Protein AF-A0A1U7GJ09-F1 (afdb_monomer_lite)

Sequence (192 aa):
MSGFSIAKMRSLFRSGDAGAVDRIFQGLKTQYYEWPTTPLDARAIVERAVMQGVPFGDLETETHLHHRVACAFAQDGQEWLYTEADFYRADSLEVDLWRKVRKHGRPETRAFFRGLIEGVPLFGQGFPEEGEVYAAVPLTKLQFFQPGLIELRDLLAHRSGEEDPTARYASEFCGWVDEIIDAGLDLWYTTG

pLDDT: mean 80.57, std 10.6, range [48.19, 96.38]

Structure (mmCIF, N/CA/C/O backbone):
data_AF-A0A1U7GJ09-F1
#
_entry.id   AF-A0A1U7GJ09-F1
#
loop_
_atom_site.group_PDB
_atom_site.id
_atom_site.type_symbol
_atom_site.label_atom_id
_atom_site.label_alt_id
_atom_site.label_comp_id
_atom_site.label_asym_id
_atom_site.label_entity_id
_atom_site.label_seq_id
_atom_site.pdbx_PDB_ins_code
_atom_site.Cartn_x
_atom_site.Cartn_y
_atom_site.Cartn_z
_atom_site.occupancy
_atom_site.B_iso_or_equiv
_atom_site.auth_seq_id
_atom_site.auth_comp_id
_atom_site.auth_asym_id
_atom_site.auth_atom_id
_atom_site.pdbx_PDB_model_num
ATOM 1 N N . MET A 1 1 ? 8.054 -5.154 4.512 1.00 56.66 1 MET A N 1
ATOM 2 C CA . MET A 1 1 ? 6.820 -5.994 4.478 1.00 56.66 1 MET A CA 1
ATOM 3 C C . MET A 1 1 ? 6.045 -5.640 3.222 1.00 56.66 1 MET A C 1
ATOM 5 O O . MET A 1 1 ? 5.872 -4.453 2.992 1.00 56.66 1 MET A O 1
ATOM 9 N N . SER A 1 2 ? 5.600 -6.613 2.426 1.00 61.53 2 SER A N 1
ATOM 10 C CA . SER A 1 2 ? 5.127 -6.322 1.056 1.00 61.53 2 SER A CA 1
ATOM 11 C C . SER A 1 2 ? 3.910 -7.102 0.574 1.00 61.53 2 SER A C 1
ATOM 13 O O . SER A 1 2 ? 3.327 -6.687 -0.423 1.00 61.53 2 SER A O 1
ATOM 15 N N . GLY A 1 3 ? 3.519 -8.192 1.242 1.00 65.25 3 GLY A N 1
ATOM 16 C CA . GLY A 1 3 ? 2.389 -9.025 0.819 1.00 65.25 3 GLY A CA 1
ATOM 17 C C . GLY A 1 3 ? 1.402 -9.305 1.947 1.00 65.25 3 GLY A C 1
ATOM 18 O O . GLY A 1 3 ? 1.793 -9.856 2.977 1.00 65.25 3 GLY A O 1
ATOM 19 N N . PHE A 1 4 ? 0.133 -8.952 1.731 1.00 76.56 4 PHE A N 1
ATOM 20 C CA . PHE A 1 4 ? -1.028 -9.369 2.533 1.00 76.56 4 PHE A CA 1
ATOM 21 C C . PHE A 1 4 ? -2.309 -9.261 1.678 1.00 76.56 4 PHE A C 1
ATOM 23 O O . PHE A 1 4 ? -2.247 -8.909 0.503 1.00 76.56 4 PHE A O 1
ATOM 30 N N . SER A 1 5 ? -3.479 -9.556 2.250 1.00 82.94 5 SER A N 1
ATOM 31 C CA . SER A 1 5 ? -4.771 -9.398 1.576 1.00 82.94 5 SER A CA 1
ATOM 32 C C . SER A 1 5 ? -5.445 -8.053 1.897 1.00 82.94 5 SER A C 1
ATOM 34 O O . SER A 1 5 ? -5.996 -7.843 2.986 1.00 82.94 5 SER A O 1
ATOM 36 N N . ILE A 1 6 ? -5.511 -7.159 0.907 1.00 83.19 6 ILE A N 1
ATOM 37 C CA . ILE A 1 6 ? -6.317 -5.928 0.914 1.00 83.19 6 ILE A CA 1
ATOM 38 C C . ILE A 1 6 ? -7.781 -6.264 1.182 1.00 83.19 6 ILE A C 1
ATOM 40 O O . ILE A 1 6 ? -8.449 -5.544 1.920 1.00 83.19 6 ILE A O 1
ATOM 44 N N . ALA A 1 7 ? -8.300 -7.346 0.596 1.00 85.12 7 ALA A N 1
ATOM 45 C CA . ALA A 1 7 ? -9.684 -7.761 0.811 1.00 85.12 7 ALA A CA 1
ATOM 46 C C . ALA A 1 7 ? -9.947 -8.072 2.292 1.00 85.12 7 ALA A C 1
ATOM 48 O O . ALA A 1 7 ? -10.940 -7.606 2.851 1.00 85.12 7 ALA A O 1
ATOM 49 N N . LYS A 1 8 ? -9.026 -8.787 2.948 1.00 87.50 8 LYS A N 1
ATOM 50 C CA . LYS A 1 8 ? -9.110 -9.084 4.380 1.00 87.50 8 LYS A CA 1
ATOM 51 C C . LYS A 1 8 ? -8.977 -7.833 5.240 1.00 87.50 8 LYS A C 1
ATOM 53 O O . LYS A 1 8 ? -9.796 -7.628 6.129 1.00 87.50 8 LYS A O 1
ATOM 58 N N . MET A 1 9 ? -8.025 -6.959 4.930 1.00 88.69 9 MET A N 1
ATOM 59 C CA . MET A 1 9 ? -7.884 -5.672 5.611 1.00 88.69 9 MET A CA 1
ATOM 60 C C . MET A 1 9 ? -9.168 -4.836 5.498 1.00 88.69 9 MET A C 1
ATOM 62 O O . MET A 1 9 ? -9.713 -4.386 6.500 1.00 88.69 9 MET A O 1
ATOM 66 N N . ARG A 1 10 ? -9.708 -4.689 4.282 1.00 88.56 10 ARG A N 1
ATOM 67 C CA . ARG A 1 10 ? -10.951 -3.947 4.028 1.00 88.56 10 ARG A CA 1
ATOM 68 C C . ARG A 1 10 ? -12.170 -4.578 4.685 1.00 88.56 10 ARG A C 1
ATOM 70 O O . ARG A 1 10 ? -13.091 -3.847 5.029 1.00 88.56 10 ARG A O 1
ATOM 77 N N . SER A 1 11 ? -12.171 -5.897 4.886 1.00 91.88 11 SER A N 1
ATOM 78 C CA . SER A 1 11 ? -13.254 -6.599 5.584 1.00 91.88 11 SER A CA 1
ATOM 79 C C . SER A 1 11 ? -13.418 -6.149 7.038 1.00 91.88 11 SER A C 1
ATOM 81 O O . SER A 1 11 ? -14.506 -6.283 7.587 1.00 91.88 11 SER A O 1
ATOM 83 N N . LEU A 1 12 ? -12.370 -5.576 7.644 1.00 93.06 12 LEU A N 1
ATOM 84 C CA . LEU A 1 12 ? -12.411 -5.037 9.003 1.00 93.06 12 LEU A CA 1
ATOM 85 C C . LEU A 1 12 ? -13.082 -3.662 9.059 1.00 93.06 12 LEU A C 1
ATOM 87 O O . LEU A 1 12 ? -13.636 -3.292 10.097 1.00 93.06 12 LEU A O 1
ATOM 91 N N . PHE A 1 13 ? -13.063 -2.903 7.963 1.00 94.00 13 PHE A N 1
ATOM 92 C CA . PHE A 1 13 ? -13.650 -1.571 7.925 1.00 94.00 13 PHE A CA 1
ATOM 93 C C . PHE A 1 13 ? -15.169 -1.647 7.938 1.00 94.00 13 PHE A C 1
ATOM 95 O O . PHE A 1 13 ? -15.776 -2.359 7.140 1.00 94.00 13 PHE A O 1
ATOM 102 N N . ARG A 1 14 ? -15.786 -0.885 8.847 1.00 95.50 14 ARG A N 1
ATOM 103 C CA . ARG A 1 14 ? -17.236 -0.921 9.097 1.00 95.50 14 ARG A CA 1
ATOM 104 C C . ARG A 1 14 ? -17.766 -2.321 9.473 1.00 95.50 14 ARG A C 1
ATOM 106 O O . ARG A 1 14 ? -18.951 -2.596 9.301 1.00 95.50 14 ARG A O 1
ATOM 113 N N . SER A 1 15 ? -16.910 -3.210 9.978 1.00 95.31 15 SER A N 1
ATOM 114 C CA . SER A 1 15 ? -17.302 -4.558 10.415 1.00 95.31 15 SER A CA 1
ATOM 115 C C . SER A 1 15 ? -18.022 -4.569 11.765 1.00 95.31 15 SER A C 1
ATOM 117 O O . SER A 1 15 ? -18.784 -5.491 12.047 1.00 95.31 15 SER A O 1
ATOM 119 N N . GLY A 1 16 ? -17.772 -3.563 12.611 1.00 93.75 16 GLY A N 1
ATOM 120 C CA . GLY A 1 16 ? -18.233 -3.553 13.999 1.00 93.75 16 GLY A CA 1
ATOM 121 C C . GLY A 1 16 ? -17.514 -4.553 14.919 1.00 93.75 16 GLY A C 1
ATOM 122 O O . GLY A 1 16 ? -17.957 -4.746 16.051 1.00 93.75 16 GLY A O 1
ATOM 123 N N . ASP A 1 17 ? -16.422 -5.191 14.474 1.00 94.88 17 ASP A N 1
ATOM 124 C CA . ASP A 1 17 ? -15.654 -6.144 15.286 1.00 94.88 17 ASP A CA 1
ATOM 125 C C . ASP A 1 17 ? -14.859 -5.421 16.389 1.00 94.88 17 ASP A C 1
ATOM 127 O O . ASP A 1 17 ? -13.702 -5.034 16.220 1.00 94.88 17 ASP A O 1
ATOM 131 N N . ALA A 1 18 ? -15.476 -5.262 17.562 1.00 93.00 18 ALA A N 1
ATOM 132 C CA . ALA A 1 18 ? -14.814 -4.682 18.731 1.00 93.00 18 ALA A CA 1
ATOM 133 C C . ALA A 1 18 ? -13.571 -5.487 19.167 1.00 93.00 18 ALA A C 1
ATOM 135 O O . ALA A 1 18 ? -12.621 -4.920 19.702 1.00 93.00 18 ALA A O 1
ATOM 136 N N . GLY A 1 19 ? -13.541 -6.797 18.898 1.00 94.19 19 GLY A N 1
ATOM 137 C CA . GLY A 1 19 ? -12.375 -7.632 19.163 1.00 94.19 19 GLY A CA 1
ATOM 138 C C . GLY A 1 19 ? -11.200 -7.296 18.244 1.00 94.19 19 GLY A C 1
ATOM 139 O O . GLY A 1 19 ? -10.058 -7.312 18.699 1.00 94.19 19 GLY A O 1
ATOM 140 N N . ALA A 1 20 ? -11.457 -6.952 16.977 1.00 93.00 20 ALA A N 1
ATOM 141 C CA . ALA A 1 20 ? -10.418 -6.482 16.057 1.00 93.00 20 ALA A CA 1
ATOM 142 C C . ALA A 1 20 ? -9.774 -5.187 16.548 1.00 93.00 20 ALA A C 1
ATOM 144 O O . ALA A 1 20 ? -8.552 -5.068 16.503 1.00 93.00 20 ALA A O 1
ATOM 145 N N . VAL A 1 21 ? -10.571 -4.256 17.086 1.00 93.69 21 VAL A N 1
ATOM 146 C CA . VAL A 1 21 ? -10.046 -3.020 17.685 1.00 93.69 21 VAL A CA 1
ATOM 147 C C . VAL A 1 21 ? -8.999 -3.339 18.745 1.00 93.69 21 VAL A C 1
ATOM 149 O O . VAL A 1 21 ? -7.888 -2.809 18.694 1.00 93.69 21 VAL A O 1
ATOM 152 N N . ASP A 1 22 ? -9.333 -4.214 19.695 1.00 92.44 22 ASP A N 1
ATOM 153 C CA . ASP A 1 22 ? -8.420 -4.545 20.782 1.00 92.44 22 ASP A CA 1
ATOM 154 C C . ASP A 1 22 ? -7.181 -5.293 20.279 1.00 92.44 22 ASP A C 1
ATOM 156 O O . ASP A 1 22 ? -6.072 -4.940 20.675 1.00 92.44 22 ASP A O 1
ATOM 160 N N . ARG A 1 23 ? -7.326 -6.271 19.373 1.00 91.75 23 ARG A N 1
ATOM 161 C CA . ARG A 1 23 ? -6.176 -7.009 18.813 1.00 91.75 23 ARG A CA 1
ATOM 162 C C . ARG A 1 23 ? -5.198 -6.088 18.085 1.00 91.75 23 ARG A C 1
ATOM 164 O O . ARG A 1 23 ? -4.006 -6.101 18.391 1.00 91.75 23 ARG A O 1
ATOM 171 N N . ILE A 1 24 ? -5.707 -5.251 17.182 1.00 91.06 24 ILE A N 1
ATOM 172 C CA . ILE A 1 24 ? -4.904 -4.315 16.383 1.00 91.06 24 ILE A CA 1
ATOM 173 C C . ILE A 1 24 ? -4.231 -3.288 17.290 1.00 91.06 24 ILE A C 1
ATOM 175 O O . ILE A 1 24 ? -3.037 -3.018 17.158 1.00 91.06 24 ILE A O 1
ATOM 179 N N . PHE A 1 25 ? -4.972 -2.740 18.256 1.00 88.81 25 PHE A N 1
ATOM 180 C CA . PHE A 1 25 ? -4.427 -1.759 19.185 1.00 88.81 25 PHE A CA 1
ATOM 181 C C . PHE A 1 25 ? -3.329 -2.337 20.085 1.00 88.81 25 PHE A C 1
ATOM 183 O O . PHE A 1 25 ? -2.328 -1.667 20.347 1.00 88.81 25 PHE A O 1
ATOM 190 N N . GLN A 1 26 ? -3.478 -3.580 20.549 1.00 86.25 26 GLN A N 1
ATOM 191 C CA . GLN A 1 26 ? -2.410 -4.246 21.296 1.00 86.25 26 GLN A CA 1
ATOM 192 C C . GLN A 1 26 ? -1.191 -4.520 20.410 1.00 86.25 26 GLN A C 1
ATOM 194 O O . GLN A 1 26 ? -0.072 -4.253 20.842 1.00 86.25 26 GLN A O 1
ATOM 199 N N . GLY A 1 27 ? -1.389 -4.947 19.157 1.00 83.44 27 GLY A N 1
ATOM 200 C CA . GLY A 1 27 ? -0.302 -5.098 18.182 1.00 83.44 27 GLY A CA 1
ATOM 201 C C . GLY A 1 27 ? 0.506 -3.808 18.000 1.00 83.44 27 GLY A C 1
ATOM 202 O O . GLY A 1 27 ? 1.732 -3.820 18.117 1.00 83.44 27 GLY A O 1
ATOM 203 N N . LEU A 1 28 ? -0.186 -2.675 17.838 1.00 82.88 28 LEU A N 1
ATOM 204 C CA . LEU A 1 28 ? 0.421 -1.342 17.745 1.00 82.88 28 LEU A CA 1
ATOM 205 C C . LEU A 1 28 ? 1.269 -0.976 18.973 1.00 82.88 28 LEU A C 1
ATOM 207 O O . LEU A 1 28 ? 2.346 -0.396 18.826 1.00 82.88 28 LEU A O 1
ATOM 211 N N . LYS A 1 29 ? 0.809 -1.319 20.183 1.00 80.06 29 LYS A N 1
ATOM 212 C CA . LYS A 1 29 ? 1.562 -1.082 21.426 1.00 80.06 29 LYS A CA 1
ATOM 213 C C . LYS A 1 29 ? 2.829 -1.924 21.523 1.00 80.06 29 LYS A C 1
ATOM 215 O O . LYS A 1 29 ? 3.823 -1.453 22.062 1.00 80.06 29 LYS A O 1
ATOM 220 N N . THR A 1 30 ? 2.782 -3.170 21.061 1.00 74.75 30 THR A N 1
ATOM 221 C CA . THR A 1 30 ? 3.909 -4.103 21.182 1.00 74.75 30 THR A CA 1
ATOM 222 C C . THR A 1 30 ? 4.993 -3.843 20.138 1.00 74.75 30 THR A C 1
ATOM 224 O O . THR A 1 30 ? 6.172 -3.964 20.453 1.00 74.75 30 THR A O 1
ATOM 227 N N . GLN A 1 31 ? 4.617 -3.484 18.909 1.00 68.00 31 GLN A N 1
ATOM 228 C CA . GLN A 1 31 ? 5.566 -3.351 17.797 1.00 68.00 31 GLN A CA 1
ATOM 229 C C . GLN A 1 31 ? 6.269 -1.993 17.727 1.00 68.00 31 GLN A C 1
ATOM 231 O O . GLN A 1 31 ? 7.401 -1.908 17.260 1.00 68.00 31 GLN A O 1
ATOM 236 N N . TYR A 1 32 ? 5.627 -0.927 18.195 1.00 66.12 32 TYR A N 1
ATOM 237 C CA . TYR A 1 32 ? 6.163 0.426 18.092 1.00 66.12 32 TYR A CA 1
ATOM 238 C C . TYR A 1 32 ? 6.503 0.914 19.502 1.00 66.12 32 TYR A C 1
ATOM 240 O O . TYR A 1 32 ? 5.666 1.493 20.179 1.00 66.12 32 TYR A O 1
ATOM 248 N N . TYR A 1 33 ? 7.722 0.630 19.970 1.00 48.19 33 TYR A N 1
ATOM 249 C CA . TYR A 1 33 ? 8.162 0.874 21.356 1.00 48.19 33 TYR A CA 1
ATOM 250 C C . TYR A 1 33 ? 8.345 2.371 21.698 1.00 48.19 33 TYR A C 1
ATOM 252 O O . TYR A 1 33 ? 8.377 2.749 22.866 1.00 48.19 33 TYR A O 1
ATOM 260 N N . GLU A 1 34 ? 8.398 3.247 20.691 1.00 53.50 34 GLU A N 1
ATOM 261 C CA . GLU A 1 34 ? 8.616 4.690 20.851 1.00 53.50 34 GLU A CA 1
ATOM 262 C C . GLU A 1 34 ? 7.445 5.477 20.246 1.00 53.50 34 GLU A C 1
ATOM 264 O O . GLU A 1 34 ? 7.439 5.857 19.072 1.00 53.50 34 GLU A O 1
ATOM 269 N N . TRP A 1 35 ? 6.395 5.676 21.044 1.00 55.78 35 TRP A N 1
ATOM 270 C CA . TRP A 1 35 ? 5.296 6.586 20.712 1.00 55.78 35 TRP A CA 1
ATOM 271 C C . TRP A 1 35 ? 5.560 7.949 21.336 1.00 55.78 35 TRP A C 1
ATOM 273 O O . TRP A 1 35 ? 5.596 8.042 22.566 1.00 55.78 35 TRP A O 1
ATOM 283 N N . PRO A 1 36 ? 5.617 9.034 20.552 1.00 49.53 36 PRO A N 1
ATOM 284 C CA . PRO A 1 36 ? 5.339 10.341 21.096 1.00 49.53 36 PRO A CA 1
ATOM 285 C C . PRO A 1 36 ? 3.817 10.471 21.290 1.00 49.53 36 PRO A C 1
ATOM 287 O O . PRO A 1 36 ? 3.026 10.475 20.353 1.00 49.53 36 PRO A O 1
ATOM 290 N N . THR A 1 37 ? 3.429 10.585 22.557 1.00 50.09 37 THR A N 1
ATOM 291 C CA . THR A 1 37 ? 2.353 11.450 23.073 1.00 50.09 37 THR A CA 1
ATOM 292 C C . THR A 1 37 ? 0.856 11.171 22.926 1.00 50.09 37 THR A C 1
ATOM 294 O O . THR A 1 37 ? 0.158 11.947 23.559 1.00 50.09 37 THR A O 1
ATOM 297 N N . THR A 1 38 ? 0.332 10.081 22.340 1.00 56.62 38 THR A N 1
ATOM 298 C CA . THR A 1 38 ? -1.029 9.585 22.729 1.00 56.62 38 THR A CA 1
ATOM 299 C C . THR A 1 38 ? -1.416 8.242 22.084 1.00 56.62 38 THR A C 1
ATOM 301 O O . THR A 1 38 ? -2.013 8.202 21.011 1.00 56.62 38 THR A O 1
ATOM 304 N N . PRO A 1 39 ? -1.208 7.098 22.765 1.00 61.38 39 PRO A N 1
ATOM 305 C CA . PRO A 1 39 ? -1.783 5.806 22.359 1.00 61.38 39 PRO A CA 1
ATOM 306 C C . PRO A 1 39 ? -3.308 5.843 22.150 1.00 61.38 39 PRO A C 1
ATOM 308 O O . PRO A 1 39 ? -3.861 5.036 21.411 1.00 61.38 39 PRO A O 1
ATOM 311 N N . LEU A 1 40 ? -4.000 6.785 22.795 1.00 62.84 40 LEU A N 1
ATOM 312 C CA . LEU A 1 40 ? -5.444 6.968 22.659 1.00 62.84 40 LEU A CA 1
ATOM 313 C C . LEU A 1 40 ? -5.860 7.416 21.250 1.00 62.84 40 LEU A C 1
ATOM 315 O O . LEU A 1 40 ? -6.910 6.983 20.780 1.00 62.84 40 LEU A O 1
ATOM 319 N N . ASP A 1 41 ? -5.025 8.179 20.541 1.00 81.06 41 ASP A N 1
ATOM 320 C CA . ASP A 1 41 ? -5.403 8.733 19.236 1.00 81.06 41 ASP A CA 1
ATOM 321 C C . ASP A 1 41 ? -5.384 7.666 18.140 1.00 81.06 41 ASP A C 1
ATOM 323 O O . ASP A 1 41 ? -6.263 7.626 17.283 1.00 81.06 41 ASP A O 1
ATOM 327 N N . ALA A 1 42 ? -4.458 6.708 18.204 1.00 86.69 42 ALA A N 1
ATOM 328 C CA . ALA A 1 42 ? -4.505 5.571 17.290 1.00 86.69 42 ALA A CA 1
ATOM 329 C C . ALA A 1 42 ? -5.630 4.600 17.597 1.00 86.69 42 ALA A C 1
ATOM 331 O O . ALA A 1 42 ? -6.215 4.056 16.663 1.00 86.69 42 ALA A O 1
ATOM 332 N N . ARG A 1 43 ? -5.952 4.384 18.880 1.00 90.94 43 ARG A N 1
ATOM 333 C CA . ARG A 1 43 ? -7.136 3.595 19.223 1.00 90.94 43 ARG A CA 1
ATOM 334 C C . ARG A 1 43 ? -8.378 4.238 18.613 1.00 90.94 43 ARG A C 1
ATOM 336 O O . ARG A 1 43 ? -9.164 3.522 18.008 1.00 90.94 43 ARG A O 1
ATOM 343 N N . ALA A 1 44 ? -8.498 5.565 18.679 1.00 91.56 44 ALA A N 1
ATOM 344 C CA . ALA A 1 44 ? -9.591 6.291 18.042 1.00 91.56 44 ALA A CA 1
ATOM 345 C C . ALA A 1 44 ? -9.611 6.102 16.513 1.00 91.56 44 ALA A C 1
ATOM 347 O O . ALA A 1 44 ? -10.678 5.863 15.957 1.00 91.56 44 ALA A O 1
ATOM 348 N N . ILE A 1 45 ? -8.459 6.131 15.829 1.00 92.81 45 ILE A N 1
ATOM 349 C CA . ILE A 1 45 ? -8.379 5.850 14.380 1.00 92.81 45 ILE A CA 1
ATOM 350 C C . ILE A 1 45 ? -8.831 4.414 14.071 1.00 92.81 45 ILE A C 1
ATOM 352 O O . ILE A 1 45 ? -9.641 4.208 13.165 1.00 92.81 45 ILE A O 1
ATOM 356 N N . VAL A 1 46 ? -8.350 3.421 14.828 1.00 94.44 46 VAL A N 1
ATOM 357 C CA . VAL A 1 46 ? -8.722 2.005 14.655 1.00 94.44 46 VAL A CA 1
ATOM 358 C C . VAL A 1 46 ? -10.217 1.807 14.898 1.00 94.44 46 VAL A C 1
ATOM 360 O O . VAL A 1 46 ? -10.907 1.248 14.047 1.00 94.44 46 VAL A O 1
ATOM 363 N N . GLU A 1 47 ? -10.734 2.298 16.027 1.00 95.69 47 GLU A N 1
ATOM 364 C CA . GLU A 1 47 ? -12.157 2.244 16.374 1.00 95.69 47 GLU A CA 1
ATOM 365 C C . GLU A 1 47 ? -13.001 2.889 15.284 1.00 95.69 47 GLU A C 1
ATOM 367 O O . GLU A 1 47 ? -13.970 2.301 14.811 1.00 95.69 47 GLU A O 1
ATOM 372 N N . ARG A 1 48 ? -12.606 4.074 14.824 1.00 95.38 48 ARG A N 1
ATOM 373 C CA . ARG A 1 48 ? -13.323 4.781 13.774 1.00 95.38 48 ARG A CA 1
ATOM 374 C C . ARG A 1 48 ? -13.350 3.988 12.471 1.00 95.38 48 ARG A C 1
ATOM 376 O O . ARG A 1 48 ? -14.422 3.827 11.895 1.00 95.38 48 ARG A O 1
ATOM 383 N N . ALA A 1 49 ? -12.221 3.441 12.030 1.00 95.31 49 ALA A N 1
ATOM 384 C CA . ALA A 1 49 ? -12.159 2.630 10.817 1.00 95.31 49 ALA A CA 1
ATOM 385 C C . ALA A 1 49 ? -13.007 1.349 10.928 1.00 95.31 49 ALA A C 1
ATOM 387 O O . ALA A 1 49 ? -13.755 1.023 10.004 1.00 95.31 49 ALA A O 1
ATOM 388 N N . VAL A 1 50 ? -12.967 0.655 12.069 1.00 96.38 50 VAL A N 1
ATOM 389 C CA . VAL A 1 50 ? -13.750 -0.573 12.301 1.00 96.38 50 VAL A CA 1
ATOM 390 C C . VAL A 1 50 ? -15.248 -0.293 12.419 1.00 96.38 50 VAL A C 1
ATOM 392 O O . VAL A 1 50 ? -16.059 -1.070 11.916 1.00 96.38 50 VAL A O 1
ATOM 395 N N . MET A 1 51 ? -15.635 0.808 13.060 1.00 96.25 51 MET A N 1
ATOM 396 C CA . MET A 1 51 ? -17.040 1.110 13.347 1.00 96.25 51 MET A CA 1
ATOM 397 C C . MET A 1 51 ? -17.720 1.888 12.217 1.00 96.25 51 MET A C 1
ATOM 399 O O . MET A 1 51 ? -18.884 1.646 11.906 1.00 96.25 51 MET A O 1
ATOM 403 N N . GLN A 1 52 ? -17.011 2.829 11.596 1.00 94.56 52 GLN A N 1
ATOM 404 C CA . GLN A 1 52 ? -17.574 3.779 10.629 1.00 94.56 52 GLN A CA 1
ATOM 405 C C . GLN A 1 52 ? -17.113 3.494 9.195 1.00 94.56 52 GLN A C 1
ATOM 407 O O . GLN A 1 52 ? -17.845 3.787 8.249 1.00 94.56 52 GLN A O 1
ATOM 412 N N . GLY A 1 53 ? -15.950 2.863 9.034 1.00 92.88 53 GLY A N 1
ATOM 413 C CA . GLY A 1 53 ? -15.312 2.649 7.740 1.00 92.88 53 GLY A CA 1
ATOM 414 C C . GLY A 1 53 ? -14.381 3.793 7.338 1.00 92.88 53 GLY A C 1
ATOM 415 O O . GLY A 1 53 ? -14.199 4.761 8.074 1.00 92.88 53 GLY A O 1
ATOM 416 N N . VAL A 1 54 ? -13.784 3.649 6.156 1.00 92.00 54 VAL A N 1
ATOM 417 C CA . VAL A 1 54 ? -12.873 4.618 5.532 1.00 92.00 54 VAL A CA 1
ATOM 418 C C . VAL A 1 54 ? -13.320 4.887 4.083 1.00 92.00 54 VAL A C 1
ATOM 420 O O . VAL A 1 54 ? -13.958 4.008 3.490 1.00 92.00 54 VAL A O 1
ATOM 423 N N . PRO A 1 55 ? -13.010 6.055 3.490 1.00 91.75 55 PRO A N 1
ATOM 424 C CA . PRO A 1 55 ? -12.282 7.181 4.082 1.00 91.75 55 PRO A CA 1
ATOM 425 C C . PRO A 1 55 ? -13.104 7.931 5.144 1.00 91.75 55 PRO A C 1
ATOM 427 O O . PRO A 1 55 ? -14.334 7.867 5.179 1.00 91.75 55 PRO A O 1
ATOM 430 N N . PHE A 1 56 ? -12.414 8.644 6.026 1.00 92.81 56 PHE A N 1
ATOM 431 C CA . PHE A 1 56 ? -12.986 9.548 7.013 1.00 92.81 56 PHE A CA 1
ATOM 432 C C . PHE A 1 56 ? -13.373 10.866 6.335 1.00 92.81 56 PHE A C 1
ATOM 434 O O . PHE A 1 56 ? -12.521 11.603 5.851 1.00 92.81 56 PHE A O 1
ATOM 441 N N . GLY A 1 57 ? -14.671 11.175 6.294 1.00 89.44 57 GLY A N 1
ATOM 442 C CA . GLY A 1 57 ? -15.181 12.318 5.523 1.00 89.44 57 GLY A CA 1
ATOM 443 C C . GLY A 1 57 ? -14.697 13.702 5.978 1.00 89.44 57 GLY A C 1
ATOM 444 O O . GLY A 1 57 ? -14.787 14.649 5.205 1.00 89.44 57 GLY A O 1
ATOM 445 N N . ASP A 1 58 ? -14.195 13.821 7.204 1.00 91.38 58 ASP A N 1
ATOM 446 C CA . ASP A 1 58 ? -13.645 15.042 7.808 1.00 91.38 58 ASP A CA 1
ATOM 447 C C . ASP A 1 58 ? -12.106 15.079 7.814 1.00 91.38 58 ASP A C 1
ATOM 449 O O . ASP A 1 58 ? -11.527 16.051 8.294 1.00 91.38 58 ASP A O 1
ATOM 453 N N . LEU A 1 59 ? -11.437 14.033 7.316 1.00 91.38 59 LEU A N 1
ATOM 454 C CA . LEU A 1 59 ? -9.983 13.969 7.272 1.00 91.38 59 LEU A CA 1
ATOM 455 C C . LEU A 1 59 ? -9.494 14.404 5.892 1.00 91.38 59 LEU A C 1
ATOM 457 O O . LEU A 1 59 ? -9.510 13.625 4.940 1.00 91.38 59 LEU A O 1
ATOM 461 N N . GLU A 1 60 ? -9.030 15.645 5.794 1.00 89.94 60 GLU A N 1
ATOM 462 C CA . GLU A 1 60 ? -8.403 16.139 4.565 1.00 89.94 60 GLU A CA 1
ATOM 463 C C . GLU A 1 60 ? -7.102 15.382 4.287 1.00 89.94 60 GLU A C 1
ATOM 465 O O . GLU A 1 60 ? -6.964 14.759 3.237 1.00 89.94 60 GLU A O 1
ATOM 470 N N . THR A 1 61 ? -6.194 15.341 5.263 1.00 88.00 61 THR A N 1
ATOM 471 C CA . THR A 1 61 ? -4.834 14.831 5.064 1.00 88.00 61 THR A CA 1
ATOM 472 C C . THR A 1 61 ? -4.466 13.774 6.095 1.00 88.00 61 THR A C 1
ATOM 474 O O . THR A 1 61 ? -4.658 13.961 7.297 1.00 88.00 61 THR A O 1
ATOM 477 N N . GLU A 1 62 ? -3.910 12.655 5.630 1.00 86.88 62 GLU A N 1
ATOM 478 C CA . GLU A 1 62 ? -3.354 11.631 6.509 1.00 86.88 62 GLU A CA 1
ATOM 479 C C . GLU A 1 62 ? -2.105 12.101 7.248 1.00 86.88 62 GLU A C 1
ATOM 481 O O . GLU A 1 62 ? -1.410 13.035 6.864 1.00 86.88 62 GLU A O 1
ATOM 486 N N . THR A 1 63 ? -1.790 11.400 8.329 1.00 84.19 63 THR A N 1
ATOM 487 C CA . THR A 1 63 ? -0.578 11.639 9.111 1.00 84.19 63 THR A CA 1
ATOM 488 C C . THR A 1 63 ? 0.208 10.346 9.216 1.00 84.19 63 THR A C 1
ATOM 490 O O . THR A 1 63 ? -0.321 9.256 8.997 1.00 84.19 63 THR A O 1
ATOM 493 N N . HIS A 1 64 ? 1.456 10.439 9.659 1.00 80.50 64 HIS A N 1
ATOM 494 C CA . HIS A 1 64 ? 2.271 9.263 9.949 1.00 80.50 64 HIS A CA 1
ATOM 495 C C . HIS A 1 64 ? 1.605 8.290 10.952 1.00 80.50 64 HIS A C 1
ATOM 497 O O . HIS A 1 64 ? 1.830 7.081 10.903 1.00 80.50 64 HIS A O 1
ATOM 503 N N . LEU A 1 65 ? 0.719 8.781 11.830 1.00 84.00 65 LEU A N 1
ATOM 504 C CA . LEU A 1 65 ? -0.075 7.917 12.707 1.00 84.00 65 LEU A CA 1
ATOM 505 C C . LEU A 1 65 ? -1.073 7.053 11.920 1.00 84.00 65 LEU A C 1
ATOM 507 O O . LEU A 1 65 ? -1.195 5.862 12.198 1.00 84.00 65 LEU A O 1
ATOM 511 N N . HIS A 1 66 ? -1.741 7.628 10.918 1.00 87.00 66 HIS A N 1
ATOM 512 C CA . HIS A 1 66 ? -2.636 6.897 10.020 1.00 87.00 66 HIS A CA 1
ATOM 513 C C . HIS A 1 66 ? -1.875 5.813 9.254 1.00 87.00 66 HIS A C 1
ATOM 515 O O . HIS A 1 66 ? -2.330 4.673 9.204 1.00 87.00 66 HIS A O 1
ATOM 521 N N . HIS A 1 67 ? -0.672 6.124 8.766 1.00 81.19 67 HIS A N 1
ATOM 522 C CA . HIS A 1 67 ? 0.193 5.146 8.107 1.00 81.19 67 HIS A CA 1
ATOM 523 C C . HIS A 1 67 ? 0.497 3.936 9.009 1.00 81.19 67 HIS A C 1
ATOM 525 O O . HIS A 1 67 ? 0.272 2.789 8.622 1.00 81.19 67 HIS A O 1
ATOM 531 N N . ARG A 1 68 ? 0.923 4.173 10.257 1.00 81.88 68 ARG A N 1
ATOM 532 C CA . ARG A 1 68 ? 1.180 3.088 11.223 1.00 81.88 68 ARG A CA 1
ATOM 533 C C . ARG A 1 68 ? -0.062 2.250 11.509 1.00 81.88 68 ARG A C 1
ATOM 535 O O . ARG A 1 68 ? 0.025 1.027 11.597 1.00 81.88 68 ARG A O 1
ATOM 542 N N . VAL A 1 69 ? -1.221 2.895 11.634 1.00 88.44 69 VAL A N 1
ATOM 543 C CA . VAL A 1 69 ? -2.493 2.188 11.817 1.00 88.44 69 VAL A CA 1
ATOM 544 C C . VAL A 1 69 ? -2.830 1.341 10.584 1.00 88.44 69 VAL A C 1
ATOM 546 O O . VAL A 1 69 ? -3.248 0.196 10.749 1.00 88.44 69 VAL A O 1
ATOM 549 N N . ALA A 1 70 ? -2.584 1.834 9.365 1.00 86.12 70 ALA A N 1
ATOM 550 C CA . ALA A 1 70 ? -2.740 1.058 8.130 1.00 86.12 70 ALA A CA 1
ATOM 551 C C . ALA A 1 70 ? -1.891 -0.222 8.155 1.00 86.12 70 ALA A C 1
ATOM 553 O O . ALA A 1 70 ? -2.404 -1.306 7.879 1.00 86.12 70 ALA A O 1
ATOM 554 N N . CYS A 1 71 ? -0.619 -0.107 8.551 1.00 81.81 71 CYS A N 1
ATOM 555 C CA . CYS A 1 71 ? 0.290 -1.245 8.684 1.00 81.81 71 CYS A CA 1
ATOM 556 C C . CYS A 1 71 ? -0.218 -2.271 9.707 1.00 81.81 71 CYS A C 1
ATOM 558 O O . CYS A 1 71 ? -0.193 -3.467 9.434 1.00 81.81 71 CYS A O 1
ATOM 560 N N . ALA A 1 72 ? -0.753 -1.829 10.847 1.00 86.69 72 ALA A N 1
ATOM 561 C CA . ALA A 1 72 ? -1.323 -2.745 11.834 1.00 86.69 72 ALA A CA 1
ATOM 562 C C . ALA A 1 72 ? -2.602 -3.448 11.338 1.00 86.69 72 ALA A C 1
ATOM 564 O O . ALA A 1 72 ? -2.795 -4.634 11.601 1.00 86.69 72 ALA A O 1
ATOM 565 N N . PHE A 1 73 ? -3.453 -2.757 10.571 1.00 88.75 73 PHE A N 1
ATOM 566 C CA . PHE A 1 73 ? -4.608 -3.371 9.904 1.00 88.75 73 PHE A CA 1
ATOM 567 C C . PHE A 1 73 ? -4.197 -4.423 8.865 1.00 88.75 73 PHE A C 1
ATOM 569 O O . PHE A 1 73 ? -4.816 -5.484 8.782 1.00 88.75 73 PHE A O 1
ATOM 576 N N . ALA A 1 74 ? -3.157 -4.141 8.078 1.00 84.31 74 ALA A N 1
ATOM 577 C CA . ALA A 1 74 ? -2.606 -5.083 7.106 1.00 84.31 74 ALA A CA 1
ATOM 578 C C . ALA A 1 74 ? -2.077 -6.361 7.779 1.00 84.31 74 ALA A C 1
ATOM 580 O O . ALA A 1 74 ? -2.141 -7.451 7.213 1.00 84.31 74 ALA A O 1
ATOM 581 N N . GLN A 1 75 ? -1.604 -6.226 9.015 1.00 82.06 75 GLN A N 1
ATOM 582 C CA . GLN A 1 75 ? -1.011 -7.302 9.789 1.00 82.06 75 GLN A CA 1
ATOM 583 C C . GLN A 1 75 ? -2.034 -8.194 10.523 1.00 82.06 75 GLN A C 1
ATOM 585 O O . GLN A 1 75 ? -1.772 -9.384 10.709 1.00 82.06 75 GLN A O 1
ATOM 590 N N . ASP A 1 76 ? -3.211 -7.686 10.912 1.00 87.56 76 ASP A N 1
ATOM 591 C CA . ASP A 1 76 ? -4.154 -8.440 11.763 1.00 87.56 76 ASP A CA 1
ATOM 592 C C . ASP A 1 76 ? -4.611 -9.767 11.141 1.00 87.56 76 ASP A C 1
ATOM 594 O O . ASP A 1 76 ? -5.341 -9.827 10.147 1.00 87.56 76 ASP A O 1
ATOM 598 N N . GLY A 1 77 ? -4.177 -10.860 11.774 1.00 79.50 77 GLY A N 1
ATOM 599 C CA . GLY A 1 77 ? -4.588 -12.222 11.460 1.00 79.50 77 GLY A CA 1
ATOM 600 C C . GLY A 1 77 ? -4.193 -12.714 10.069 1.00 79.50 77 GLY A C 1
ATOM 601 O O . GLY A 1 77 ? -4.793 -13.687 9.617 1.00 79.50 77 GLY A O 1
ATOM 602 N N . GLN A 1 78 ? -3.266 -12.061 9.363 1.00 80.06 78 GLN A N 1
ATOM 603 C CA . GLN A 1 78 ? -2.894 -12.415 7.985 1.00 80.06 78 GLN A CA 1
ATOM 604 C C . GLN A 1 78 ? -1.582 -13.208 7.918 1.00 8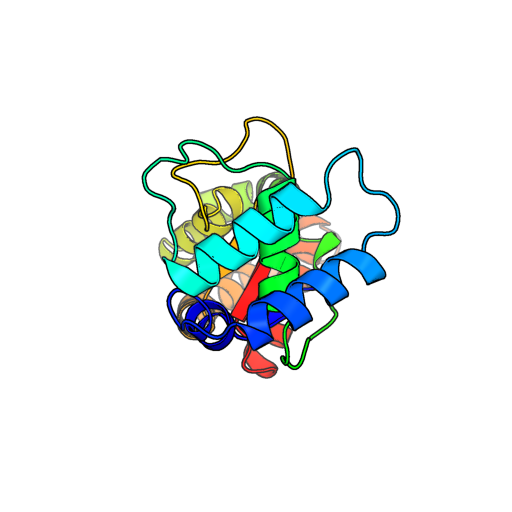0.06 78 GLN A C 1
ATOM 606 O O . GLN A 1 78 ? -0.747 -13.099 8.809 1.00 80.06 78 GLN A O 1
ATOM 611 N N . GLU A 1 79 ? -1.407 -13.998 6.856 1.00 70.00 79 GLU A N 1
ATOM 612 C CA . GLU A 1 79 ? -0.089 -14.511 6.468 1.00 70.00 79 GLU A CA 1
ATOM 613 C C . GLU A 1 79 ? 0.665 -13.402 5.738 1.00 70.00 79 GLU A C 1
ATOM 615 O O . GLU A 1 79 ? 0.072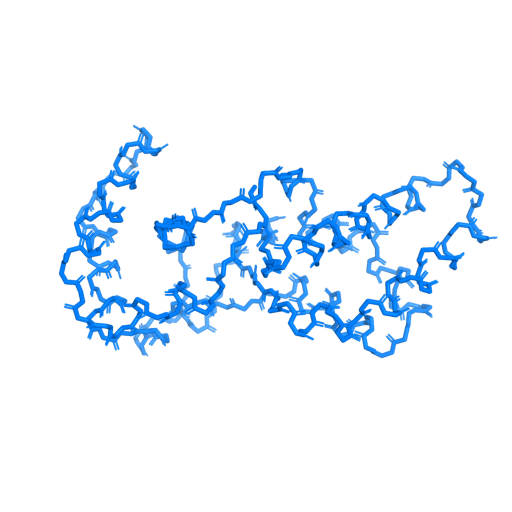 -12.684 4.928 1.00 70.00 79 GLU A O 1
ATOM 620 N N . TRP A 1 80 ? 1.942 -13.217 6.074 1.00 72.06 80 TRP A N 1
ATOM 621 C CA . TRP A 1 80 ? 2.746 -12.116 5.548 1.00 72.06 80 TRP A CA 1
ATOM 622 C C . TRP A 1 80 ? 3.914 -12.658 4.744 1.00 72.06 80 TRP A C 1
ATOM 624 O O . TRP A 1 80 ? 4.588 -13.595 5.177 1.00 72.06 80 TRP A O 1
ATOM 634 N N . LEU A 1 81 ? 4.210 -11.989 3.632 1.00 73.38 81 LEU A N 1
ATOM 635 C CA . LEU A 1 81 ? 5.488 -12.142 2.955 1.00 73.38 81 LEU A CA 1
ATOM 636 C C . LEU A 1 81 ? 6.421 -11.003 3.381 1.00 73.38 81 LEU A C 1
ATOM 638 O O . LEU A 1 81 ? 6.148 -9.816 3.158 1.00 73.38 81 LEU A O 1
ATOM 642 N N . TYR A 1 82 ? 7.520 -11.371 4.037 1.00 69.38 82 TYR A N 1
ATOM 643 C CA . TYR A 1 82 ? 8.606 -10.442 4.308 1.00 69.38 82 TYR A CA 1
ATOM 644 C C . TYR A 1 82 ? 9.541 -10.425 3.100 1.00 69.38 82 TYR A C 1
ATOM 646 O O . TYR A 1 82 ? 10.232 -11.404 2.841 1.00 69.38 82 TYR A O 1
ATOM 654 N N . THR A 1 83 ? 9.556 -9.309 2.376 1.00 63.28 83 THR A N 1
ATOM 655 C CA . THR A 1 83 ? 10.542 -9.030 1.325 1.00 63.28 83 THR A CA 1
ATOM 656 C C . THR A 1 83 ? 11.255 -7.709 1.614 1.00 63.28 83 THR A C 1
ATOM 658 O O . THR A 1 83 ? 10.851 -6.955 2.510 1.00 63.28 83 THR A O 1
ATOM 661 N N . GLU A 1 84 ? 12.251 -7.398 0.787 1.00 65.00 84 GLU A N 1
ATOM 662 C CA . GLU A 1 84 ? 13.005 -6.139 0.713 1.00 65.00 84 GLU A CA 1
ATOM 663 C C . GLU A 1 84 ? 12.164 -4.925 0.247 1.00 65.00 84 GLU A C 1
ATOM 665 O O . GLU A 1 84 ? 12.645 -4.048 -0.459 1.00 65.00 84 GLU A O 1
ATOM 670 N N . ALA A 1 85 ? 10.893 -4.840 0.649 1.00 63.72 85 ALA A N 1
ATOM 671 C CA . ALA A 1 85 ? 9.967 -3.757 0.294 1.00 63.72 85 ALA A CA 1
ATOM 672 C C . ALA A 1 85 ? 10.528 -2.354 0.590 1.00 63.72 85 ALA A C 1
ATOM 674 O O . ALA A 1 85 ? 10.239 -1.403 -0.129 1.00 63.72 85 ALA A O 1
ATOM 675 N N . ASP A 1 86 ? 11.354 -2.246 1.634 1.00 65.44 86 ASP A N 1
ATOM 676 C CA . ASP A 1 86 ? 11.955 -0.992 2.091 1.00 65.44 86 ASP A CA 1
ATOM 677 C C . ASP A 1 86 ? 12.972 -0.418 1.079 1.00 65.44 86 ASP A C 1
ATOM 679 O O . ASP A 1 86 ? 13.320 0.760 1.186 1.00 65.44 86 ASP A O 1
ATOM 683 N N . PHE A 1 87 ? 13.424 -1.226 0.105 1.00 68.38 87 PHE A N 1
ATOM 684 C CA . PHE A 1 87 ? 14.280 -0.827 -1.023 1.00 68.38 87 PHE A CA 1
ATOM 685 C C . PHE A 1 87 ? 13.492 -0.340 -2.254 1.00 68.38 87 PHE A C 1
ATOM 687 O O . PHE A 1 87 ? 14.055 0.321 -3.126 1.00 68.38 87 PHE A O 1
ATOM 694 N N . TYR A 1 88 ? 12.193 -0.638 -2.345 1.00 72.25 88 TYR A N 1
ATOM 695 C CA . TYR A 1 88 ? 11.350 -0.303 -3.502 1.00 72.25 88 TYR A CA 1
ATOM 696 C C . TYR A 1 88 ? 10.370 0.827 -3.179 1.00 72.25 88 TYR A C 1
ATOM 698 O O . TYR A 1 88 ? 9.157 0.710 -3.365 1.00 72.25 88 TYR A O 1
ATOM 706 N N . ARG A 1 89 ? 10.925 1.925 -2.669 1.00 73.69 89 ARG A N 1
ATOM 707 C CA . ARG A 1 89 ? 10.204 3.152 -2.325 1.00 73.69 89 ARG A CA 1
ATOM 708 C C . ARG A 1 89 ? 9.822 3.946 -3.572 1.00 73.69 89 ARG A C 1
ATOM 710 O O . ARG A 1 89 ? 10.493 3.848 -4.601 1.00 73.69 89 ARG A O 1
ATOM 717 N N . ALA A 1 90 ? 8.745 4.730 -3.502 1.00 73.12 90 ALA A N 1
ATOM 718 C CA . ALA A 1 90 ? 8.291 5.512 -4.658 1.00 73.12 90 ALA A CA 1
ATOM 719 C C . ALA A 1 90 ? 9.356 6.483 -5.177 1.00 73.12 90 ALA A C 1
ATOM 721 O O . ALA A 1 90 ? 9.458 6.638 -6.393 1.00 73.12 90 ALA A O 1
ATOM 722 N N . ASP A 1 91 ? 10.162 7.082 -4.297 1.00 75.69 91 ASP A N 1
ATOM 723 C CA . ASP A 1 91 ? 11.267 7.962 -4.682 1.00 75.69 91 ASP A CA 1
ATOM 724 C C . ASP A 1 91 ? 12.287 7.245 -5.591 1.00 75.69 91 ASP A C 1
ATOM 726 O O . ASP A 1 91 ? 12.677 7.744 -6.648 1.00 75.69 91 ASP A O 1
ATOM 730 N N . SER A 1 92 ? 12.631 6.011 -5.239 1.00 77.00 92 SER A N 1
ATOM 731 C CA . SER A 1 92 ? 13.575 5.141 -5.927 1.00 77.00 92 SER A CA 1
ATOM 732 C C . SER A 1 92 ? 12.966 4.653 -7.242 1.00 77.00 92 SER A C 1
ATOM 734 O O . SER A 1 92 ? 13.601 4.698 -8.295 1.00 77.00 92 SER A O 1
ATOM 736 N N . LEU A 1 93 ? 11.673 4.309 -7.242 1.00 80.19 93 LEU A N 1
ATOM 737 C CA . LEU A 1 93 ? 10.934 3.999 -8.469 1.00 80.19 93 LEU A CA 1
ATOM 738 C C . LEU A 1 93 ? 10.866 5.201 -9.420 1.00 80.19 93 LEU A C 1
ATOM 740 O O . LEU A 1 93 ? 10.962 5.022 -10.639 1.00 80.19 93 LEU A O 1
ATOM 744 N N . GLU A 1 94 ? 10.707 6.417 -8.898 1.00 81.12 94 GLU A N 1
ATOM 745 C CA . GLU A 1 94 ? 10.670 7.639 -9.696 1.00 81.12 94 GLU A CA 1
ATOM 746 C C . GLU A 1 94 ? 12.040 7.959 -10.312 1.00 81.12 94 GLU A C 1
ATOM 748 O O . GLU A 1 94 ? 12.148 8.19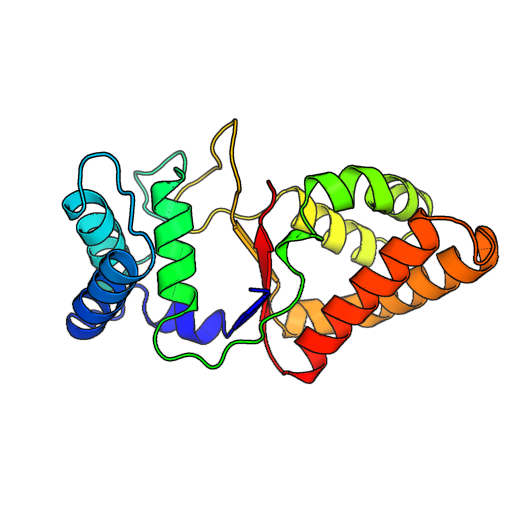9 -11.523 1.00 81.12 94 GLU A O 1
ATOM 753 N N . VAL A 1 95 ? 13.097 7.925 -9.503 1.00 80.69 95 VAL A N 1
ATOM 754 C CA . VAL A 1 95 ? 14.459 8.247 -9.938 1.00 80.69 95 VAL A CA 1
ATOM 755 C C . VAL A 1 95 ? 14.998 7.184 -10.895 1.00 80.69 95 VAL A C 1
ATOM 757 O O . VAL A 1 95 ? 15.477 7.521 -11.987 1.00 80.69 95 VAL A O 1
ATOM 760 N N . ASP A 1 96 ? 14.876 5.908 -10.531 1.00 78.12 96 ASP A N 1
ATOM 761 C CA . ASP A 1 96 ? 15.574 4.824 -11.217 1.00 78.12 96 ASP A CA 1
ATOM 762 C C . ASP A 1 96 ? 14.772 4.254 -12.390 1.00 78.12 96 ASP A C 1
ATOM 764 O O . ASP A 1 96 ? 15.339 3.964 -13.448 1.00 78.12 96 ASP A O 1
ATOM 768 N N . LEU A 1 97 ? 13.443 4.142 -12.274 1.00 80.25 97 LEU A N 1
ATOM 769 C CA . LEU A 1 97 ? 12.621 3.434 -13.268 1.00 80.25 97 LEU A CA 1
ATOM 770 C C . LEU A 1 97 ? 11.702 4.346 -14.072 1.00 80.25 97 LEU A C 1
ATOM 772 O O . LEU A 1 97 ? 11.591 4.192 -15.298 1.00 80.25 97 LEU A O 1
ATOM 776 N N . TRP A 1 98 ? 11.060 5.326 -13.437 1.00 85.19 98 TRP A N 1
ATOM 777 C CA . TRP A 1 98 ? 9.990 6.094 -14.069 1.00 85.19 98 TRP A CA 1
ATOM 778 C C . TRP A 1 98 ? 10.448 6.832 -15.316 1.00 85.19 98 TRP A C 1
ATOM 780 O O . TRP A 1 98 ? 9.752 6.822 -16.333 1.00 85.19 98 TRP A O 1
ATOM 790 N N . ARG A 1 99 ? 11.655 7.409 -15.312 1.00 80.62 99 ARG A N 1
ATOM 791 C CA . ARG A 1 99 ? 12.191 8.101 -16.494 1.00 80.62 99 ARG A CA 1
ATOM 792 C C . ARG A 1 99 ? 12.269 7.182 -17.720 1.00 80.62 99 ARG A C 1
ATOM 794 O O . ARG A 1 99 ? 11.984 7.618 -18.839 1.00 80.62 99 ARG A O 1
ATOM 801 N N . LYS A 1 100 ? 12.639 5.912 -17.526 1.00 78.38 100 LYS A N 1
ATOM 802 C CA . LYS A 1 100 ? 12.729 4.906 -18.597 1.00 78.38 100 LYS A CA 1
ATOM 803 C C . LYS A 1 100 ? 11.335 4.432 -19.011 1.00 78.38 100 LYS A C 1
ATOM 805 O O . LYS A 1 100 ? 11.028 4.435 -20.205 1.00 78.38 100 LYS A O 1
ATOM 810 N N . VAL A 1 101 ? 10.474 4.121 -18.041 1.00 83.25 101 VAL A N 1
ATOM 811 C CA . VAL A 1 101 ? 9.084 3.684 -18.263 1.00 83.25 101 VAL A CA 1
ATOM 812 C C . VAL A 1 101 ? 8.267 4.760 -18.983 1.00 83.25 101 VAL A C 1
ATOM 814 O O . VAL A 1 101 ? 7.545 4.463 -19.932 1.00 83.25 101 VAL A O 1
ATOM 817 N N . ARG A 1 102 ? 8.436 6.035 -18.630 1.00 84.94 102 ARG A N 1
ATOM 818 C CA . ARG A 1 102 ? 7.777 7.164 -19.298 1.00 84.94 102 ARG A CA 1
ATOM 819 C C . ARG A 1 102 ? 8.122 7.235 -20.786 1.00 84.94 102 ARG A C 1
ATOM 821 O O . ARG A 1 102 ? 7.252 7.557 -21.592 1.00 84.94 102 ARG A O 1
ATOM 828 N N . LYS A 1 103 ? 9.374 6.942 -21.152 1.00 84.06 103 LYS A N 1
ATOM 829 C CA . LYS A 1 103 ? 9.864 7.019 -22.537 1.00 84.06 103 LYS A CA 1
ATOM 830 C C . LYS A 1 103 ? 9.548 5.766 -23.358 1.00 84.06 103 LYS A C 1
ATOM 832 O O . LYS A 1 103 ? 9.306 5.880 -24.557 1.00 84.06 103 LYS A O 1
ATOM 837 N N . HIS A 1 104 ? 9.600 4.588 -22.740 1.00 81.50 104 HIS A N 1
ATOM 838 C CA . HIS A 1 104 ? 9.607 3.307 -23.456 1.00 81.50 104 HIS A CA 1
ATOM 839 C C . HIS A 1 104 ? 8.505 2.333 -23.042 1.00 81.50 104 HIS A C 1
ATOM 841 O O . HIS A 1 104 ? 8.194 1.432 -23.811 1.00 81.50 104 HIS A O 1
ATOM 847 N N . GLY A 1 105 ? 7.911 2.504 -21.863 1.00 81.12 105 GLY A N 1
ATOM 848 C CA . GLY A 1 105 ? 6.867 1.623 -21.356 1.00 81.12 105 GLY A CA 1
ATOM 849 C C . GLY A 1 105 ? 5.534 1.823 -22.072 1.00 81.12 105 GLY A C 1
ATOM 850 O O . GLY A 1 105 ? 5.217 2.920 -22.548 1.00 81.12 105 GLY A O 1
ATOM 851 N N . ARG A 1 106 ? 4.731 0.759 -22.109 1.00 85.62 106 ARG A N 1
ATOM 852 C CA . ARG A 1 106 ? 3.344 0.791 -22.588 1.00 85.62 106 ARG A CA 1
ATOM 853 C C . ARG A 1 106 ? 2.451 1.657 -21.686 1.00 85.62 106 ARG A C 1
ATOM 855 O O . ARG A 1 106 ? 2.828 1.939 -20.544 1.00 85.62 106 ARG A O 1
ATOM 862 N N . PRO A 1 107 ? 1.281 2.121 -22.170 1.00 86.75 107 PRO A N 1
ATOM 863 C CA . PRO A 1 107 ? 0.337 2.892 -21.361 1.00 86.75 107 PRO A CA 1
ATOM 864 C C . PRO A 1 107 ? 0.009 2.252 -20.007 1.00 86.75 107 PRO A C 1
ATOM 866 O O . PRO A 1 107 ? -0.035 2.960 -19.005 1.00 86.75 107 PRO A O 1
ATOM 869 N N . GLU A 1 108 ? -0.155 0.934 -19.969 1.00 83.94 108 GLU A N 1
ATOM 870 C CA . GLU A 1 108 ? -0.519 0.163 -18.782 1.00 83.94 108 GLU A CA 1
ATOM 871 C C . GLU A 1 108 ? 0.626 0.151 -17.764 1.00 83.94 108 GLU A C 1
ATOM 873 O O . GLU A 1 108 ? 0.416 0.512 -16.609 1.00 83.94 108 GLU A O 1
ATOM 878 N N . THR A 1 109 ? 1.856 -0.143 -18.201 1.00 83.88 109 THR A N 1
ATOM 879 C CA . THR A 1 109 ? 3.058 -0.059 -17.354 1.00 83.88 109 THR A CA 1
ATOM 880 C C . THR A 1 109 ? 3.243 1.359 -16.818 1.00 83.88 109 THR A C 1
ATOM 882 O O . THR A 1 109 ? 3.534 1.553 -15.642 1.00 83.88 109 THR A O 1
ATOM 885 N N . ARG A 1 110 ? 3.015 2.382 -17.654 1.00 86.69 110 ARG A N 1
ATOM 886 C CA . ARG A 1 110 ? 3.083 3.778 -17.203 1.00 86.69 110 ARG A CA 1
ATOM 887 C C . ARG A 1 110 ? 2.033 4.095 -16.141 1.00 86.69 110 ARG A C 1
ATOM 889 O O . ARG A 1 110 ? 2.339 4.813 -15.197 1.00 86.69 110 ARG A O 1
ATOM 896 N N . ALA A 1 111 ? 0.812 3.592 -16.298 1.00 83.56 111 ALA A N 1
ATOM 897 C CA . ALA A 1 111 ? -0.256 3.783 -15.324 1.00 83.56 111 ALA A CA 1
ATOM 898 C C . ALA A 1 111 ? 0.038 3.056 -14.004 1.00 83.56 111 ALA A C 1
ATOM 900 O O . ALA A 1 111 ? -0.237 3.608 -12.942 1.00 83.56 111 ALA A O 1
ATOM 901 N N . PHE A 1 112 ? 0.628 1.859 -14.067 1.00 84.75 112 PHE A N 1
ATOM 902 C CA . PHE A 1 112 ? 1.084 1.122 -12.891 1.00 84.75 112 PHE A CA 1
ATOM 903 C C . PHE A 1 112 ? 2.136 1.909 -12.110 1.00 84.75 112 PHE A C 1
ATOM 905 O O . PHE A 1 112 ? 1.883 2.255 -10.964 1.00 84.75 112 PHE A O 1
ATOM 912 N N . PHE A 1 113 ? 3.256 2.274 -12.743 1.00 83.94 113 PHE A N 1
ATOM 913 C CA . PHE A 1 113 ? 4.329 3.024 -12.078 1.00 83.94 113 PHE A CA 1
ATOM 914 C C . PHE A 1 113 ? 3.873 4.390 -11.574 1.00 83.94 113 PHE A C 1
ATOM 916 O O . PHE A 1 113 ? 4.269 4.798 -10.492 1.00 83.94 113 PHE A O 1
ATOM 923 N N . ARG A 1 114 ? 3.009 5.088 -12.317 1.00 83.19 114 ARG A N 1
ATOM 924 C CA . ARG A 1 114 ? 2.417 6.336 -11.830 1.00 83.19 114 ARG A CA 1
ATOM 925 C C . ARG A 1 114 ? 1.595 6.106 -10.567 1.00 83.19 114 ARG A C 1
ATOM 927 O O . ARG A 1 114 ? 1.783 6.826 -9.603 1.00 83.19 114 ARG A O 1
ATOM 934 N N . GLY A 1 115 ? 0.718 5.101 -10.569 1.00 80.44 115 GLY A N 1
ATOM 935 C CA . GLY A 1 115 ? -0.045 4.742 -9.376 1.00 80.44 115 GLY A CA 1
ATOM 936 C C . GLY A 1 115 ? 0.860 4.322 -8.220 1.00 80.44 115 GLY A C 1
ATOM 937 O O . GLY A 1 115 ? 0.525 4.604 -7.075 1.00 80.44 115 GLY A O 1
ATOM 938 N N . LEU A 1 116 ? 2.011 3.705 -8.527 1.00 80.19 116 LEU A N 1
ATOM 939 C CA . LEU A 1 116 ? 3.023 3.413 -7.524 1.00 80.19 116 LEU A CA 1
ATOM 940 C C . LEU A 1 116 ? 3.611 4.704 -6.920 1.00 80.19 116 LEU A C 1
ATOM 942 O O . LEU A 1 116 ? 3.699 4.865 -5.711 1.00 80.19 116 LEU A O 1
ATOM 946 N N . ILE A 1 117 ? 3.973 5.666 -7.757 1.00 79.19 117 ILE A N 1
ATOM 947 C CA . ILE A 1 117 ? 4.624 6.896 -7.297 1.00 79.19 117 ILE A CA 1
ATOM 948 C C . ILE A 1 117 ? 3.646 7.823 -6.564 1.00 79.19 117 ILE A C 1
ATOM 950 O O . ILE A 1 117 ? 3.980 8.377 -5.525 1.00 79.19 117 ILE A O 1
ATOM 954 N N . GLU A 1 118 ? 2.428 7.972 -7.085 1.00 79.19 118 GLU A N 1
ATOM 955 C CA . GLU A 1 118 ? 1.423 8.899 -6.549 1.00 79.19 118 GLU A CA 1
ATOM 956 C C . GLU A 1 118 ? 0.761 8.388 -5.259 1.00 79.19 118 GLU A C 1
ATOM 958 O O . GLU A 1 118 ? 0.333 9.190 -4.433 1.00 79.19 118 GLU A O 1
ATOM 963 N N . GLY A 1 119 ? 0.665 7.067 -5.081 1.00 76.50 119 GLY A N 1
ATOM 964 C CA . GLY A 1 119 ? -0.035 6.455 -3.954 1.00 76.50 119 GLY A CA 1
ATOM 965 C C . GLY A 1 119 ? -1.558 6.682 -3.961 1.00 76.50 119 GLY A C 1
ATOM 966 O O . GLY A 1 119 ? -2.115 7.360 -4.825 1.00 76.50 119 GLY A O 1
ATOM 967 N N . VAL A 1 120 ? -2.274 6.086 -2.999 1.00 78.31 120 VAL A N 1
ATOM 968 C CA . VAL A 1 120 ? -3.709 6.357 -2.756 1.00 78.31 120 VAL A CA 1
ATOM 969 C C . VAL A 1 120 ? -3.981 6.418 -1.251 1.00 78.31 120 VAL A C 1
ATOM 971 O O . VAL A 1 120 ? -3.678 5.432 -0.586 1.00 78.31 120 VAL A O 1
ATOM 974 N N . PRO A 1 121 ? -4.547 7.505 -0.693 1.00 81.00 121 PRO A N 1
ATOM 975 C CA . PRO A 1 121 ? -4.821 7.579 0.738 1.00 81.00 121 PRO A CA 1
ATOM 976 C C . PRO A 1 121 ? -5.892 6.557 1.135 1.00 81.00 121 PRO A C 1
ATOM 978 O O . PRO A 1 121 ? -6.792 6.219 0.362 1.00 81.00 121 PRO A O 1
ATOM 981 N N . LEU A 1 122 ? -5.766 6.018 2.342 1.00 85.75 122 LEU A N 1
ATOM 982 C CA . LEU A 1 122 ? -6.691 5.056 2.927 1.00 85.75 122 LEU A CA 1
ATOM 983 C C . LEU A 1 122 ? -7.795 5.725 3.750 1.00 85.75 122 LEU A C 1
ATOM 985 O O . LEU A 1 122 ? -8.973 5.420 3.578 1.00 85.75 122 LEU A O 1
ATOM 989 N N . PHE A 1 123 ? -7.393 6.571 4.692 1.00 88.81 123 PHE A N 1
ATOM 990 C CA . PHE A 1 123 ? -8.225 7.229 5.688 1.00 88.81 123 PHE A CA 1
ATOM 991 C C . PHE A 1 123 ? -8.625 8.638 5.259 1.00 88.81 123 PHE A C 1
ATOM 993 O O . PHE A 1 123 ? -9.737 9.044 5.575 1.00 88.81 123 PHE A O 1
ATOM 1000 N N . GLY A 1 124 ? -7.744 9.389 4.596 1.00 87.50 124 GLY A N 1
ATOM 1001 C CA . GLY A 1 124 ? -7.969 10.800 4.256 1.00 87.50 124 GLY A CA 1
ATOM 1002 C C . GLY A 1 124 ? -8.335 11.044 2.792 1.00 87.50 124 GLY A C 1
ATOM 1003 O O . GLY A 1 124 ? -8.529 10.110 2.014 1.00 87.50 124 GLY A O 1
ATOM 1004 N N . GLN A 1 125 ? -8.410 12.321 2.410 1.00 86.75 125 GLN A N 1
ATOM 1005 C CA . GLN A 1 125 ? -8.547 12.750 1.011 1.00 86.75 125 GLN A CA 1
ATOM 1006 C C . GLN A 1 125 ? -7.193 12.950 0.317 1.00 86.75 125 GLN A C 1
ATOM 1008 O O . GLN A 1 125 ? -7.124 12.926 -0.912 1.00 86.75 125 GLN A O 1
ATOM 1013 N N . GLY A 1 126 ? -6.125 13.128 1.091 1.00 83.06 126 GLY A N 1
ATOM 1014 C CA . GLY A 1 126 ? -4.782 13.377 0.595 1.00 83.06 126 GLY A CA 1
ATOM 1015 C C . GLY A 1 126 ? -3.689 12.935 1.560 1.00 83.06 126 GLY A C 1
ATOM 1016 O O . GLY A 1 126 ? -3.935 12.412 2.653 1.00 83.06 126 GLY A O 1
ATOM 1017 N N . PHE A 1 127 ? -2.462 13.162 1.116 1.00 77.00 127 PHE A N 1
ATOM 1018 C CA . PHE A 1 127 ? -1.238 12.785 1.804 1.00 77.00 127 PHE A CA 1
ATOM 1019 C C . PHE A 1 127 ? -0.539 13.986 2.437 1.00 77.00 127 PHE A C 1
ATOM 1021 O O . PHE A 1 127 ? -0.728 15.110 1.963 1.00 77.00 127 PHE A O 1
ATOM 1028 N N . PRO A 1 128 ? 0.247 13.778 3.508 1.00 75.38 128 PRO A N 1
ATOM 1029 C CA . PRO A 1 128 ? 1.081 14.841 4.053 1.00 75.38 128 PRO A CA 1
ATOM 1030 C C . PRO A 1 128 ? 2.133 15.285 3.021 1.00 75.38 128 PRO A C 1
ATOM 1032 O O . PRO A 1 128 ? 2.552 14.489 2.186 1.00 75.38 128 PRO A O 1
ATOM 1035 N N . GLU A 1 129 ? 2.565 16.552 3.087 1.00 68.81 129 GLU A N 1
ATOM 1036 C CA . GLU A 1 129 ? 3.603 17.102 2.189 1.00 68.81 129 GLU A CA 1
ATOM 1037 C C . GLU A 1 129 ? 4.960 16.399 2.352 1.00 68.81 129 GLU A C 1
ATOM 1039 O O . GLU A 1 129 ? 5.723 16.297 1.395 1.00 68.81 129 GLU A O 1
ATOM 1044 N N . GLU A 1 130 ? 5.242 15.888 3.552 1.00 66.19 130 GLU A N 1
ATOM 1045 C CA . GLU A 1 130 ? 6.435 15.109 3.874 1.00 66.19 130 GLU A CA 1
ATOM 1046 C C . GLU A 1 130 ? 6.029 13.809 4.583 1.00 66.19 130 GLU A C 1
ATOM 1048 O O . GLU A 1 130 ? 5.240 13.827 5.536 1.00 66.19 130 GLU A O 1
ATOM 1053 N N . GLY A 1 131 ? 6.600 12.681 4.150 1.00 61.84 131 GLY A N 1
ATOM 1054 C CA . GLY A 1 131 ? 6.503 11.404 4.856 1.00 61.84 131 GLY A CA 1
ATOM 1055 C C . GLY A 1 131 ? 6.196 10.195 3.974 1.00 61.84 131 GLY A C 1
ATOM 1056 O O . GLY A 1 131 ? 5.790 10.307 2.823 1.00 61.84 131 GLY A O 1
ATOM 1057 N N . GLU A 1 132 ? 6.381 9.013 4.562 1.00 64.06 132 GLU A N 1
ATOM 1058 C CA . GLU A 1 132 ? 6.049 7.730 3.946 1.00 64.06 132 GLU A CA 1
ATOM 1059 C C . GLU A 1 132 ? 4.527 7.606 3.798 1.00 64.06 132 GLU A C 1
ATOM 1061 O O . GLU A 1 132 ? 3.799 7.560 4.796 1.00 64.06 132 GLU A O 1
ATOM 1066 N N . VAL A 1 133 ? 4.034 7.545 2.557 1.00 65.00 133 VAL A N 1
ATOM 1067 C CA . VAL A 1 133 ? 2.616 7.299 2.289 1.00 65.00 133 VAL A CA 1
ATOM 1068 C C . VAL A 1 133 ? 2.376 5.846 1.924 1.00 65.00 133 VAL A C 1
ATOM 1070 O O . VAL A 1 133 ? 3.288 5.114 1.542 1.00 65.00 133 VAL A O 1
ATOM 1073 N N . TYR A 1 134 ? 1.142 5.392 2.119 1.00 69.62 134 TYR A N 1
ATOM 1074 C CA . TYR A 1 134 ? 0.750 4.035 1.770 1.00 69.62 134 TYR A CA 1
ATOM 1075 C C . TYR A 1 134 ? 0.301 3.988 0.312 1.00 69.62 134 TYR A C 1
ATOM 1077 O O . TYR A 1 134 ? -0.443 4.855 -0.158 1.00 69.62 134 TYR A O 1
ATOM 1085 N N . ALA A 1 135 ? 0.648 2.900 -0.363 1.00 69.12 135 ALA A N 1
ATOM 1086 C CA . ALA A 1 135 ? -0.245 2.403 -1.384 1.00 69.12 135 ALA A CA 1
ATOM 1087 C C . ALA A 1 135 ? -0.217 0.891 -1.508 1.00 69.12 135 ALA A C 1
ATOM 1089 O O . ALA A 1 135 ? 0.677 0.185 -1.037 1.00 69.12 135 ALA A O 1
ATOM 1090 N N . ALA A 1 136 ? -1.273 0.406 -2.149 1.00 77.31 136 ALA A N 1
ATOM 1091 C CA . ALA A 1 136 ? -1.413 -0.994 -2.444 1.00 77.31 136 ALA A CA 1
ATOM 1092 C C . ALA A 1 136 ? -1.992 -1.220 -3.826 1.00 77.31 136 ALA A C 1
ATOM 1094 O O . ALA A 1 136 ? -2.844 -0.470 -4.318 1.00 77.31 136 ALA A O 1
ATOM 1095 N N . VAL A 1 137 ? -1.546 -2.309 -4.435 1.00 81.19 137 VAL A N 1
ATOM 1096 C CA . VAL A 1 137 ? -2.020 -2.753 -5.735 1.00 81.19 137 VAL A CA 1
ATOM 1097 C C . VAL A 1 137 ? -2.630 -4.138 -5.565 1.00 81.19 137 VAL A C 1
ATOM 1099 O O . VAL A 1 137 ? -1.912 -5.072 -5.210 1.00 81.19 137 VAL A O 1
ATOM 1102 N N . PRO A 1 138 ? -3.942 -4.290 -5.828 1.00 85.06 138 PRO A N 1
ATOM 1103 C CA . PRO A 1 138 ? -4.584 -5.589 -5.736 1.00 85.06 138 PRO A CA 1
ATOM 1104 C C . PRO A 1 138 ? -3.936 -6.628 -6.657 1.00 85.06 138 PRO A C 1
ATOM 1106 O O . PRO A 1 138 ? -3.558 -6.283 -7.777 1.00 85.06 138 PRO A O 1
ATOM 1109 N N . LEU A 1 139 ? -3.906 -7.897 -6.252 1.00 87.62 139 LEU A N 1
ATOM 1110 C CA . LEU A 1 139 ? -3.348 -9.017 -7.018 1.00 87.62 139 LEU A CA 1
ATOM 1111 C C . LEU A 1 139 ? -3.894 -9.063 -8.447 1.00 87.62 139 LEU A C 1
ATOM 1113 O O . LEU A 1 139 ? -3.141 -9.193 -9.407 1.00 87.62 139 LEU A O 1
ATOM 1117 N N . THR A 1 140 ? -5.204 -8.879 -8.611 1.00 88.19 140 THR A N 1
ATOM 1118 C CA . THR A 1 140 ? -5.853 -8.854 -9.933 1.00 88.19 140 THR A CA 1
ATOM 1119 C C . THR A 1 140 ? -5.291 -7.756 -10.835 1.00 88.19 140 THR A C 1
ATOM 1121 O O . THR A 1 140 ? -5.171 -7.930 -12.047 1.00 88.19 140 THR A O 1
ATOM 1124 N N . LYS A 1 141 ? -4.913 -6.621 -10.243 1.00 87.25 141 LYS A N 1
ATOM 1125 C CA . LYS A 1 141 ? -4.301 -5.491 -10.936 1.00 87.25 141 LYS A CA 1
ATOM 1126 C C . LYS A 1 141 ? -2.809 -5.742 -11.197 1.00 87.25 141 LYS A C 1
ATOM 1128 O O . LYS A 1 141 ? -2.339 -5.378 -12.269 1.00 87.25 141 LYS A O 1
ATOM 1133 N N . LEU A 1 142 ? -2.089 -6.417 -10.297 1.00 87.69 142 LEU A N 1
ATOM 1134 C CA . LEU A 1 142 ? -0.710 -6.868 -10.544 1.00 87.69 142 LEU A CA 1
ATOM 1135 C C . LEU A 1 142 ? -0.636 -7.839 -11.724 1.00 87.69 142 LEU A C 1
ATOM 1137 O O . LEU A 1 142 ? 0.130 -7.612 -12.656 1.00 87.69 142 LEU A O 1
ATOM 1141 N N . GLN A 1 143 ? -1.499 -8.856 -11.735 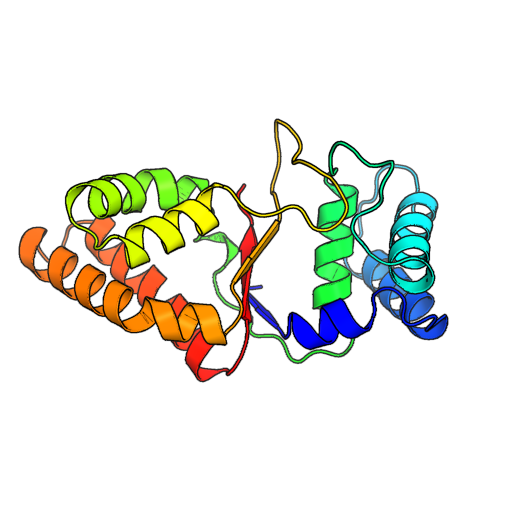1.00 89.12 143 GLN A N 1
ATOM 1142 C CA . GLN A 1 143 ? -1.604 -9.829 -12.826 1.00 89.12 143 GLN A CA 1
ATOM 1143 C C . GLN A 1 143 ? -1.928 -9.153 -14.163 1.00 89.12 143 GLN A C 1
ATOM 1145 O O . GLN A 1 143 ? -1.377 -9.519 -15.198 1.00 89.12 143 GLN A O 1
ATOM 1150 N N . PHE A 1 144 ? -2.779 -8.122 -14.146 1.00 89.25 144 PHE A N 1
ATOM 1151 C CA . PHE A 1 144 ? -3.069 -7.325 -15.337 1.00 89.25 144 PHE A CA 1
ATOM 1152 C C . PHE A 1 144 ? -1.826 -6.599 -15.885 1.00 89.25 144 PHE A C 1
ATOM 1154 O O . PHE A 1 144 ? -1.653 -6.513 -17.100 1.00 89.25 144 PHE A O 1
ATOM 1161 N N . PHE A 1 145 ? -0.949 -6.087 -15.016 1.00 86.69 145 PHE A N 1
ATOM 1162 C CA . PHE A 1 145 ? 0.256 -5.356 -15.426 1.00 86.69 145 PHE A CA 1
ATOM 1163 C C . PHE A 1 145 ? 1.482 -6.237 -15.681 1.00 86.69 145 PHE A C 1
ATOM 1165 O O . PHE A 1 145 ? 2.419 -5.776 -16.338 1.00 86.69 145 PHE A O 1
ATOM 1172 N N . GLN A 1 146 ? 1.475 -7.490 -15.222 1.00 86.00 146 GLN A N 1
ATOM 1173 C CA . GLN A 1 146 ? 2.606 -8.416 -15.315 1.00 86.00 146 GLN A CA 1
ATOM 1174 C C . GLN A 1 146 ? 3.208 -8.528 -16.731 1.00 86.00 146 GLN A C 1
ATOM 1176 O O . GLN A 1 146 ? 4.430 -8.423 -16.854 1.00 86.00 146 GLN A O 1
ATOM 1181 N N . PRO A 1 147 ? 2.425 -8.619 -17.829 1.00 85.06 147 PRO A N 1
ATOM 1182 C CA . PRO A 1 147 ? 3.004 -8.659 -19.175 1.00 85.06 147 PRO A CA 1
ATOM 1183 C C . PRO A 1 147 ? 3.851 -7.423 -19.515 1.00 85.06 147 PRO A C 1
ATOM 1185 O O . PRO A 1 147 ? 4.861 -7.528 -20.209 1.00 85.06 147 PRO A O 1
ATOM 1188 N N . GLY A 1 148 ? 3.456 -6.248 -19.018 1.00 83.69 148 GLY A N 1
ATOM 1189 C CA . GLY A 1 148 ? 4.184 -4.996 -19.218 1.00 83.69 148 GLY A CA 1
ATOM 1190 C C . GLY A 1 148 ? 5.439 -4.868 -18.349 1.00 83.69 148 GLY A C 1
ATOM 1191 O O . GLY A 1 148 ? 6.342 -4.116 -18.715 1.00 83.69 148 GLY A O 1
ATOM 1192 N N . LEU A 1 149 ? 5.511 -5.588 -17.225 1.00 82.38 149 LEU A N 1
ATOM 1193 C CA . LEU A 1 149 ? 6.711 -5.692 -16.387 1.00 82.38 149 LEU A CA 1
ATOM 1194 C C . LEU A 1 149 ? 7.739 -6.648 -17.002 1.00 82.38 149 LEU A C 1
ATOM 1196 O O . LEU A 1 149 ? 8.921 -6.317 -17.063 1.00 82.38 149 LEU A O 1
ATOM 1200 N N . ILE A 1 150 ? 7.286 -7.777 -17.556 1.00 84.19 150 ILE A N 1
ATOM 1201 C CA . ILE A 1 150 ? 8.144 -8.717 -18.295 1.00 84.19 150 ILE A CA 1
ATOM 1202 C C . ILE A 1 150 ? 8.800 -8.015 -19.491 1.00 84.19 150 ILE A C 1
ATOM 1204 O O . ILE A 1 150 ? 10.018 -8.055 -19.643 1.00 84.19 150 ILE A O 1
ATOM 1208 N N . GLU A 1 151 ? 8.013 -7.294 -20.295 1.00 80.69 151 GLU A N 1
ATOM 1209 C CA . GLU A 1 151 ? 8.547 -6.518 -21.420 1.00 80.69 151 GLU A CA 1
ATOM 1210 C C . GLU A 1 151 ? 9.555 -5.454 -20.961 1.00 80.69 151 GLU A C 1
ATOM 1212 O O . GLU A 1 151 ? 10.565 -5.231 -21.627 1.00 80.69 151 GLU A O 1
ATOM 1217 N N . LEU A 1 152 ? 9.300 -4.785 -19.831 1.00 79.31 152 LEU A N 1
ATOM 1218 C CA . LEU A 1 152 ? 10.220 -3.794 -19.275 1.00 79.31 152 LEU A CA 1
ATOM 1219 C C . LEU A 1 152 ? 11.565 -4.429 -18.902 1.00 79.31 152 LEU A C 1
ATOM 1221 O O . LEU A 1 152 ? 12.607 -3.861 -19.236 1.00 79.31 152 LEU A O 1
ATOM 1225 N N . ARG A 1 153 ? 11.543 -5.600 -18.255 1.00 79.44 153 ARG A N 1
ATOM 1226 C CA . ARG A 1 153 ? 12.747 -6.368 -17.915 1.00 79.44 153 ARG A CA 1
ATOM 1227 C C . ARG A 1 153 ? 13.549 -6.699 -19.170 1.00 79.44 153 ARG A C 1
ATOM 1229 O O . ARG A 1 153 ? 14.744 -6.413 -19.221 1.00 79.44 153 ARG A O 1
ATOM 1236 N N . ASP A 1 154 ? 12.884 -7.195 -20.209 1.00 79.19 154 ASP A N 1
ATOM 1237 C CA . ASP A 1 154 ? 13.533 -7.542 -21.475 1.00 79.19 154 ASP A CA 1
ATOM 1238 C C . ASP A 1 154 ? 14.124 -6.302 -22.163 1.00 79.19 154 ASP A C 1
ATOM 1240 O O . ASP A 1 154 ? 15.282 -6.309 -22.590 1.00 79.19 154 ASP A O 1
ATOM 1244 N N . LEU A 1 155 ? 13.365 -5.201 -22.219 1.00 74.50 155 LEU A N 1
ATOM 1245 C CA . LEU A 1 155 ? 13.797 -3.936 -22.818 1.00 74.50 155 LEU A CA 1
ATOM 1246 C C . LEU A 1 155 ? 15.005 -3.323 -22.106 1.00 74.50 155 LEU A C 1
ATOM 1248 O O . LEU A 1 155 ? 15.857 -2.733 -22.774 1.00 74.50 155 LEU A O 1
ATOM 1252 N N . LEU A 1 156 ? 15.067 -3.418 -20.777 1.00 73.56 156 LEU A N 1
ATOM 1253 C CA . LEU A 1 156 ? 16.168 -2.872 -19.988 1.00 73.56 156 LEU A CA 1
ATOM 1254 C C . LEU A 1 156 ? 17.400 -3.777 -20.049 1.00 73.56 156 LEU A C 1
ATOM 1256 O O . LEU A 1 156 ? 18.487 -3.268 -20.307 1.00 73.56 156 LEU A O 1
ATOM 1260 N N . ALA A 1 157 ? 17.236 -5.098 -19.957 1.00 69.81 157 ALA A N 1
ATOM 1261 C CA . ALA A 1 157 ? 18.339 -6.046 -20.108 1.00 69.81 157 ALA A CA 1
ATOM 1262 C C . ALA A 1 157 ? 19.027 -5.932 -21.485 1.00 69.81 157 ALA A C 1
ATOM 1264 O O . ALA A 1 157 ? 20.252 -5.911 -21.575 1.00 69.81 157 ALA A O 1
ATOM 1265 N N . HIS A 1 158 ? 18.255 -5.774 -22.568 1.00 66.62 158 HIS A N 1
ATOM 1266 C CA . HIS A 1 158 ? 18.802 -5.750 -23.932 1.00 66.62 158 HIS A CA 1
ATOM 1267 C C . HIS A 1 158 ? 19.412 -4.402 -24.349 1.00 66.62 158 HIS A C 1
ATOM 1269 O O . HIS A 1 158 ? 20.183 -4.354 -25.307 1.00 66.62 158 HIS A O 1
ATOM 1275 N N . ARG A 1 159 ? 19.050 -3.287 -23.697 1.00 62.19 159 ARG A N 1
ATOM 1276 C CA . ARG A 1 159 ? 19.481 -1.935 -24.120 1.00 62.19 159 ARG A CA 1
ATOM 1277 C C . ARG A 1 159 ? 20.591 -1.324 -23.284 1.00 62.19 159 ARG A C 1
ATOM 1279 O O . ARG A 1 159 ? 21.193 -0.351 -23.733 1.00 62.19 159 ARG A O 1
ATOM 1286 N N . SER A 1 160 ? 20.827 -1.855 -22.096 1.00 60.06 160 SER A N 1
ATOM 1287 C CA . SER A 1 160 ? 21.679 -1.206 -21.110 1.00 60.06 160 SER A CA 1
ATOM 1288 C C . SER A 1 160 ? 22.990 -1.949 -20.821 1.00 60.06 160 SER A C 1
ATOM 1290 O O . SER A 1 160 ? 23.906 -1.352 -20.266 1.00 60.06 160 SER A O 1
ATOM 1292 N N . GLY A 1 161 ? 23.125 -3.205 -21.260 1.00 57.75 161 GLY A N 1
ATOM 1293 C CA . GLY A 1 161 ? 24.220 -4.074 -20.823 1.00 57.75 161 GLY A CA 1
ATOM 1294 C C . GLY A 1 161 ? 24.018 -4.526 -19.372 1.00 57.75 161 GLY A C 1
ATOM 1295 O O . GLY A 1 161 ? 23.372 -3.841 -18.581 1.00 57.75 161 GLY A O 1
ATOM 1296 N N . GLU A 1 162 ? 24.551 -5.694 -19.017 1.00 56.47 162 GLU A N 1
ATOM 1297 C CA . GLU A 1 162 ? 24.342 -6.319 -17.696 1.00 56.47 162 GLU A CA 1
ATOM 1298 C C . GLU A 1 162 ? 24.916 -5.497 -16.519 1.00 56.47 162 GLU A C 1
ATOM 1300 O O . GLU A 1 162 ? 24.554 -5.736 -15.371 1.00 56.47 162 GLU A O 1
ATOM 1305 N N . GLU A 1 163 ? 25.762 -4.495 -16.792 1.00 65.31 163 GLU A N 1
ATOM 1306 C CA . GLU A 1 163 ? 26.371 -3.616 -15.782 1.00 65.31 163 GLU A CA 1
ATOM 1307 C C . GLU A 1 163 ? 25.575 -2.326 -15.484 1.00 65.31 163 GLU A C 1
ATOM 1309 O O . GLU A 1 163 ? 25.986 -1.561 -14.612 1.00 65.31 163 GLU A O 1
ATOM 1314 N N . ASP A 1 164 ? 24.452 -2.045 -16.163 1.00 75.69 164 ASP A N 1
ATOM 1315 C CA . ASP A 1 164 ? 23.638 -0.851 -15.862 1.00 75.69 164 ASP A CA 1
ATOM 1316 C C . ASP A 1 164 ? 22.861 -1.033 -14.543 1.00 75.69 164 ASP A C 1
ATOM 1318 O O . ASP A 1 164 ? 21.977 -1.899 -14.461 1.00 75.69 164 ASP A O 1
ATOM 1322 N N . PRO A 1 165 ? 23.108 -0.188 -13.522 1.00 77.56 165 PRO A N 1
ATOM 1323 C CA . PRO A 1 165 ? 22.404 -0.252 -12.244 1.00 77.56 165 PRO A CA 1
ATOM 1324 C C . PRO A 1 165 ? 20.880 -0.176 -12.379 1.00 77.56 165 PRO A C 1
ATOM 1326 O O . PRO A 1 165 ? 20.169 -0.840 -11.628 1.00 77.56 165 PRO A O 1
ATOM 1329 N N . THR A 1 166 ? 20.365 0.573 -13.360 1.00 77.44 166 THR A N 1
ATOM 1330 C CA . THR A 1 166 ? 18.925 0.680 -13.618 1.00 77.44 166 THR A CA 1
ATOM 1331 C C . THR A 1 166 ? 18.343 -0.631 -14.147 1.00 77.44 166 THR A C 1
ATOM 1333 O O . THR A 1 166 ? 17.213 -0.979 -13.810 1.00 77.44 166 THR A O 1
ATOM 1336 N N . ALA A 1 167 ? 19.087 -1.370 -14.976 1.00 78.56 167 ALA A N 1
ATOM 1337 C CA . ALA A 1 167 ? 18.628 -2.658 -15.494 1.00 78.56 167 ALA A CA 1
ATOM 1338 C C . ALA A 1 167 ? 18.589 -3.718 -14.386 1.00 78.56 167 ALA A C 1
ATOM 1340 O O . ALA A 1 167 ? 17.614 -4.467 -14.297 1.00 78.56 167 ALA A O 1
ATOM 1341 N N . ARG A 1 168 ? 19.597 -3.725 -13.501 1.00 80.75 168 ARG A N 1
ATOM 1342 C CA . ARG A 1 168 ? 19.609 -4.584 -12.310 1.00 80.75 168 ARG A CA 1
ATOM 134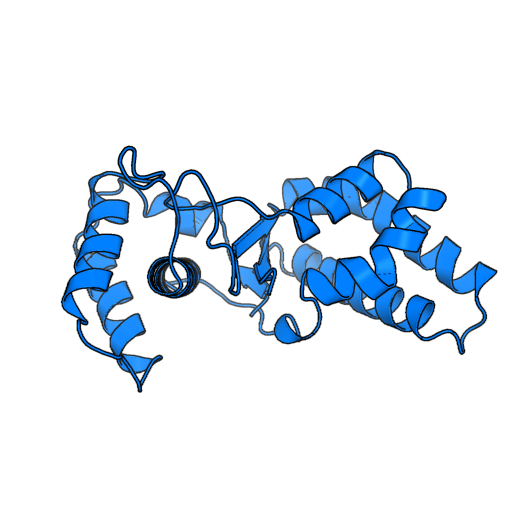3 C C . ARG A 1 168 ? 18.445 -4.258 -11.374 1.00 80.75 168 ARG A C 1
ATOM 1345 O O . ARG A 1 168 ? 17.661 -5.152 -11.079 1.00 80.75 168 ARG A O 1
ATOM 1352 N N . TYR A 1 169 ? 18.274 -2.987 -11.007 1.00 81.12 169 TYR A N 1
ATOM 1353 C CA . TYR A 1 169 ? 17.178 -2.548 -10.139 1.00 81.12 169 TYR A CA 1
ATOM 1354 C C . TYR A 1 169 ? 15.802 -2.900 -10.723 1.00 81.12 169 TYR A C 1
ATOM 1356 O O . TYR A 1 169 ? 14.931 -3.397 -10.017 1.00 81.12 169 TYR A O 1
ATOM 1364 N N . ALA A 1 170 ? 15.605 -2.726 -12.035 1.00 80.81 170 ALA A N 1
ATOM 1365 C CA . ALA A 1 170 ? 14.361 -3.125 -12.690 1.00 80.81 170 ALA A CA 1
ATOM 1366 C C . ALA A 1 170 ? 14.110 -4.634 -12.630 1.00 80.81 170 ALA A C 1
ATOM 1368 O O . ALA A 1 170 ? 12.967 -5.055 -12.455 1.00 80.81 170 ALA A O 1
ATOM 1369 N N . SER A 1 171 ? 15.157 -5.444 -12.807 1.00 82.94 171 SER A N 1
ATOM 1370 C CA . SER A 1 171 ? 15.056 -6.900 -12.722 1.00 82.94 171 SER A CA 1
ATOM 1371 C C . SER A 1 171 ? 14.705 -7.349 -11.306 1.00 82.94 171 SER A C 1
ATOM 1373 O O . SER A 1 171 ? 13.822 -8.187 -11.148 1.00 82.94 171 SER A O 1
ATOM 1375 N N . GLU A 1 172 ? 15.361 -6.776 -10.298 1.00 84.94 172 GLU A N 1
ATOM 1376 C CA . GLU A 1 172 ? 15.101 -7.042 -8.879 1.00 84.94 172 GLU A CA 1
ATOM 1377 C C . GLU A 1 172 ? 13.675 -6.607 -8.494 1.00 84.94 172 GLU A C 1
ATOM 1379 O O . GLU A 1 172 ? 12.916 -7.412 -7.959 1.00 84.94 172 GLU A O 1
ATOM 1384 N N . PHE A 1 173 ? 13.247 -5.404 -8.898 1.00 85.31 173 PHE A N 1
ATOM 1385 C CA . PHE A 1 173 ? 11.878 -4.918 -8.696 1.00 85.31 173 PHE A CA 1
ATOM 1386 C C . PHE A 1 173 ? 10.826 -5.824 -9.354 1.00 85.31 173 PHE A C 1
ATOM 1388 O O . PHE A 1 173 ? 9.810 -6.144 -8.739 1.00 85.31 173 PHE A O 1
ATOM 1395 N N . CYS A 1 174 ? 11.048 -6.261 -10.599 1.00 86.56 174 CYS A N 1
ATOM 1396 C CA . CYS A 1 174 ? 10.121 -7.180 -11.265 1.00 86.56 174 CYS A CA 1
ATOM 1397 C C . CYS A 1 174 ? 10.093 -8.548 -10.573 1.00 86.56 174 CYS A C 1
ATOM 1399 O O . CYS A 1 174 ? 9.014 -9.108 -10.414 1.00 86.56 174 CYS A O 1
ATOM 1401 N N . GLY A 1 175 ? 11.250 -9.056 -10.132 1.00 86.62 175 GLY A N 1
ATOM 1402 C CA . GLY A 1 175 ? 11.339 -10.294 -9.355 1.00 86.62 175 GLY A CA 1
ATOM 1403 C C . GLY A 1 175 ? 10.554 -10.205 -8.049 1.00 86.62 175 GLY A C 1
ATOM 1404 O O . GLY A 1 175 ? 9.779 -11.102 -7.737 1.00 86.62 175 GLY A O 1
ATOM 1405 N N . TRP A 1 176 ? 10.655 -9.079 -7.345 1.00 85.62 176 TRP A N 1
ATOM 1406 C CA . TRP A 1 176 ? 9.855 -8.823 -6.152 1.00 85.62 176 TRP A CA 1
ATOM 1407 C C . TRP A 1 176 ? 8.342 -8.813 -6.438 1.00 85.62 176 TRP A C 1
ATOM 1409 O O . TRP A 1 176 ? 7.566 -9.397 -5.682 1.00 85.62 176 TRP A O 1
ATOM 1419 N N . VAL A 1 177 ? 7.897 -8.190 -7.536 1.00 87.50 177 VAL A N 1
ATOM 1420 C CA . VAL A 1 177 ? 6.476 -8.224 -7.925 1.00 87.50 177 VAL A CA 1
ATOM 1421 C C . VAL A 1 177 ? 6.023 -9.647 -8.277 1.00 87.50 177 VAL A C 1
ATOM 1423 O O . VAL A 1 177 ? 4.918 -10.032 -7.893 1.00 87.50 177 VAL A O 1
ATOM 1426 N N . ASP A 1 178 ? 6.860 -10.433 -8.958 1.00 88.56 178 ASP A N 1
ATOM 1427 C CA . ASP A 1 178 ? 6.570 -11.836 -9.280 1.00 88.56 178 ASP A CA 1
ATOM 1428 C C . ASP A 1 178 ? 6.423 -12.683 -7.997 1.00 88.56 178 ASP A C 1
ATOM 1430 O O . ASP A 1 178 ? 5.444 -13.416 -7.873 1.00 88.56 178 ASP A O 1
ATOM 1434 N N . GLU A 1 179 ? 7.292 -12.509 -6.991 1.00 88.00 179 GLU A N 1
ATOM 1435 C CA . GLU A 1 179 ? 7.176 -13.191 -5.686 1.00 88.00 179 GLU A CA 1
ATOM 1436 C C . GLU A 1 179 ? 5.836 -12.908 -4.985 1.00 88.00 179 GLU A C 1
ATOM 1438 O O . GLU A 1 179 ? 5.229 -13.803 -4.391 1.00 88.00 179 GLU A O 1
ATOM 1443 N N . ILE A 1 180 ? 5.346 -11.667 -5.066 1.00 87.38 180 ILE A N 1
ATOM 1444 C CA . ILE A 1 180 ? 4.050 -11.275 -4.495 1.00 87.38 180 ILE A CA 1
ATOM 1445 C C . ILE A 1 180 ? 2.888 -11.930 -5.243 1.00 87.38 180 ILE A C 1
ATOM 1447 O O . ILE A 1 180 ? 1.938 -12.409 -4.614 1.00 87.38 180 ILE A O 1
ATOM 1451 N N . ILE A 1 181 ? 2.964 -11.972 -6.576 1.00 88.75 181 ILE A N 1
ATOM 1452 C CA . ILE A 1 181 ? 1.958 -12.631 -7.415 1.00 88.75 181 ILE A CA 1
ATOM 1453 C C . ILE A 1 181 ? 1.919 -14.134 -7.117 1.00 88.75 181 ILE A C 1
ATOM 1455 O O . ILE A 1 181 ? 0.829 -14.680 -6.933 1.00 88.75 181 ILE A O 1
ATOM 1459 N N . ASP A 1 182 ? 3.081 -14.783 -7.023 1.00 88.88 182 ASP A N 1
ATOM 1460 C CA . ASP A 1 182 ? 3.210 -16.218 -6.749 1.00 88.88 182 ASP A CA 1
ATOM 1461 C C . ASP A 1 182 ? 2.698 -16.588 -5.352 1.00 88.88 182 ASP A C 1
ATOM 1463 O O . ASP A 1 182 ? 2.077 -17.638 -5.169 1.00 88.88 182 ASP A O 1
ATOM 1467 N N . ALA A 1 183 ? 2.881 -15.699 -4.372 1.00 86.12 183 ALA A N 1
ATOM 1468 C CA . ALA A 1 183 ? 2.302 -15.844 -3.038 1.00 86.12 183 ALA A CA 1
ATOM 1469 C C . ALA A 1 183 ? 0.772 -15.641 -3.010 1.00 86.12 183 ALA A C 1
ATOM 1471 O O . ALA A 1 183 ? 0.134 -15.908 -1.991 1.00 86.12 183 ALA A O 1
ATOM 1472 N N . GLY A 1 184 ? 0.163 -15.169 -4.104 1.00 86.81 184 GLY A N 1
ATOM 1473 C CA . GLY A 1 184 ? -1.267 -14.873 -4.170 1.00 86.81 184 GLY A CA 1
ATOM 1474 C C . GLY A 1 184 ? -1.674 -13.686 -3.294 1.00 86.81 184 GLY A C 1
ATOM 1475 O O . GLY A 1 184 ? -2.799 -13.652 -2.789 1.00 86.81 184 GLY A O 1
ATOM 1476 N N . LEU A 1 185 ? -0.765 -12.729 -3.096 1.00 86.75 185 LEU A N 1
ATOM 1477 C CA . LEU A 1 185 ? -0.947 -11.583 -2.208 1.00 86.75 185 LEU A CA 1
ATOM 1478 C C . LEU A 1 185 ? -1.106 -10.280 -2.996 1.00 86.75 185 LEU A C 1
ATOM 1480 O O . LEU A 1 185 ? -0.805 -10.189 -4.186 1.00 86.75 185 LEU A O 1
ATOM 1484 N N . ASP A 1 186 ? -1.602 -9.250 -2.320 1.00 86.12 186 ASP A N 1
ATOM 1485 C CA . ASP A 1 186 ? -1.626 -7.899 -2.856 1.00 86.12 186 ASP A CA 1
ATOM 1486 C C . ASP A 1 186 ? -0.287 -7.199 -2.568 1.00 86.12 186 ASP A C 1
ATOM 1488 O O . ASP A 1 186 ? 0.315 -7.405 -1.512 1.00 86.12 186 ASP A O 1
ATOM 1492 N N . LEU A 1 187 ? 0.167 -6.349 -3.494 1.00 83.25 187 LEU A N 1
ATOM 1493 C CA . LEU A 1 187 ? 1.411 -5.593 -3.344 1.00 83.25 187 LEU A CA 1
ATOM 1494 C C . LEU A 1 187 ? 1.175 -4.425 -2.402 1.00 83.25 187 LEU A C 1
ATOM 1496 O O . LEU A 1 187 ? 0.277 -3.615 -2.637 1.00 83.25 187 LEU A O 1
ATOM 1500 N N . TRP A 1 188 ? 2.033 -4.306 -1.400 1.00 78.81 188 TRP A N 1
ATOM 1501 C CA . TRP A 1 188 ? 2.082 -3.186 -0.475 1.00 78.81 188 TRP A CA 1
ATOM 1502 C C . TRP A 1 188 ? 3.460 -2.553 -0.475 1.00 78.81 188 TRP A C 1
ATOM 1504 O O . TRP A 1 188 ? 4.473 -3.255 -0.459 1.00 78.81 188 TRP A O 1
ATOM 1514 N N . TYR A 1 189 ? 3.495 -1.228 -0.462 1.00 72.50 189 TYR A N 1
ATOM 1515 C CA . TYR A 1 189 ? 4.741 -0.480 -0.434 1.00 72.50 189 TYR A CA 1
ATOM 1516 C C . TYR A 1 189 ? 4.515 0.909 0.163 1.00 72.50 189 TYR A C 1
ATOM 1518 O O . TYR A 1 189 ? 3.378 1.385 0.289 1.00 72.50 189 TYR A O 1
ATOM 1526 N N . THR A 1 190 ? 5.615 1.535 0.567 1.00 68.69 190 THR A N 1
ATOM 1527 C CA . THR A 1 190 ? 5.625 2.907 1.060 1.00 68.69 190 THR A CA 1
ATOM 1528 C C . THR A 1 190 ? 6.178 3.834 -0.015 1.00 68.69 190 THR A C 1
ATOM 1530 O O . THR A 1 190 ? 7.075 3.472 -0.775 1.00 68.69 190 THR A O 1
ATOM 1533 N N . THR A 1 191 ? 5.624 5.034 -0.119 1.00 63.44 191 THR A N 1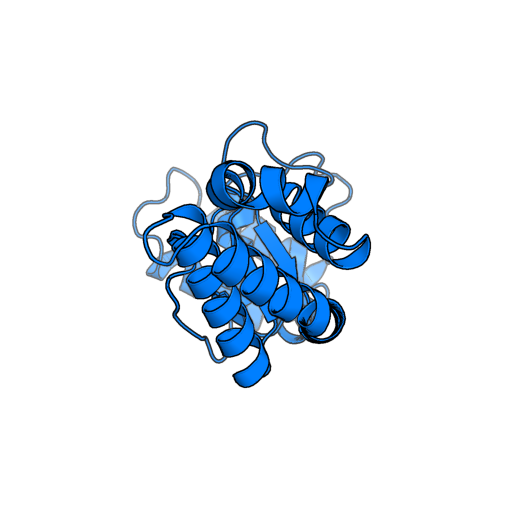
ATOM 1534 C CA . THR A 1 191 ? 6.030 6.015 -1.134 1.00 63.44 191 THR A CA 1
ATOM 1535 C C . THR A 1 191 ? 7.133 6.969 -0.666 1.00 63.44 191 THR A C 1
ATOM 1537 O O . THR A 1 191 ? 7.328 7.998 -1.306 1.00 63.44 191 THR A O 1
ATOM 1540 N N . GLY A 1 192 ? 7.726 6.713 0.503 1.00 57.81 192 GLY A N 1
ATOM 1541 C CA . GLY A 1 192 ? 8.645 7.650 1.158 1.00 57.81 192 GLY A CA 1
ATOM 1542 C C . GLY A 1 192 ? 9.826 8.050 0.302 1.00 57.81 192 GLY A C 1
ATOM 1543 O O . GLY A 1 192 ? 10.248 7.202 -0.510 1.00 57.81 192 GLY A O 1
#

Foldseek 3Di:
DWFWAPPQLQCQFLVLPPVLLVQLLVVLCVPCVDDPDDSPVLSVVSCCRNNPNDQDPPAAEDDVSLVSSSVSSRVPPIDDDDDPLVCVALVCLVVQPQVVCVVDFDPLSNVVNVCRQQADAIHHNYYDPDDWGKHKAQLVSLVVCLVRLVVSLVVLCVPPPPPDPSSVVSVVVSVVSVVNNVVVTITIHIND

Secondary structure (DSSP, 8-state):
--EE-HHHHHHHTT---HHHHHHHHHHHHHH-----S-HHHHHHHHHHHHHH-SS-TT--B--HHHHHHHHHHHHTT---B--SGGGS-HHHIIIIIIHHHHHHS-HHHHHHHHHHHH---SSSSB--SSS--EEEE-HHHHHHHHHHHHHHHHHHHHHH-TT-HHHHHHHHHHHHHHHHHHTT-EEEEE--

Radius of gyration: 17.76 Å; chains: 1; bounding box: 45×33×47 Å